Protein AF-0000000075079913 (afdb_homodimer)

Organism: Methylotuvimicrobium buryatense (NCBI:txid95641)

pLDDT: mean 89.79, std 13.2, range [34.03, 98.56]

Secondary structure (DSSP, 8-state):
-EEEEEE-SSS-GGGG---TTEEEEEES-HHHHHHHHHHH--SEEEEE--S-HHHHHHHHHHHHHH-TTPEEEEEES---HHHHHHHHHTTEEEEEEHHHHHHHHHHHHHHHHTTB-B-BHHHHHHHHHHHH-TTS-----/-EEEEEE-SSS-GGGG---TTEEEEEES-HHHHHHHHHHH--SEEEEE--S-HHHHHHHHHHHHHH-TTPEEEEEES---HHHHHHHHHTTEEEEEEHHHHHHHHHHHHHHHHTTB-B-BHHHHHHHHHHHH-TTS-----

Solvent-accessible surface area (backbone atoms only — not comparable to full-atom values): 15176 Å² total; per-residue (Å²): 119,47,40,31,37,36,39,37,77,77,66,59,68,64,80,48,60,85,56,88,58,48,47,77,44,80,29,64,41,73,68,61,37,48,53,46,37,45,73,66,52,33,56,30,34,39,35,53,65,54,96,49,60,70,56,42,24,52,49,37,34,51,46,34,72,49,24,73,80,36,42,30,30,39,34,35,76,82,74,54,68,66,56,52,44,49,33,40,75,29,53,36,40,28,62,41,38,56,91,43,33,66,77,40,45,69,58,45,50,57,42,40,74,71,44,26,27,36,44,39,47,67,52,55,51,47,50,51,49,48,42,69,33,73,80,55,79,76,79,84,122,118,47,41,32,38,34,40,39,78,78,67,61,67,63,81,47,60,87,56,88,59,49,47,76,45,78,30,65,41,73,68,62,36,46,54,47,37,46,72,64,51,33,54,30,34,38,36,53,65,55,94,50,60,70,55,44,25,53,48,39,35,50,46,32,70,50,24,71,80,37,43,29,32,39,33,35,76,83,76,54,68,65,56,54,43,49,32,41,75,30,52,35,40,27,60,42,37,56,90,43,32,66,78,40,45,69,57,45,51,58,43,41,74,72,45,27,25,35,45,42,46,67,53,54,53,47,52,52,49,50,42,69,34,71,79,55,79,76,81,83,122

Foldseek 3Di:
DFEEEEADLVPPLVVLDDDPVYDYDYDNDLVVSLVCCLVVVGQEYEYEDDPPLVVQLVSLLSSCVSRVNHAYEYEYQDDQLVSVLSNVVSGHQEYDYPVCCNPCVVVQCVQVSVVHGHDDPVSVVVNVVCVVCVPDPPPSD/DFEEEEADLVPPLVVLDDDPVYDYDYDNDLVVSLVCCLVVVGQEYEYEDDPPLVVQLVSLLSSCVSRVNHAYEYEYQDDQLVSVLSNVVSGHQEYDYPVCCNPCVVVQVVQVSVVHGHDDPVSVVVNVVCVVCVPDPPPSD

Sequence (282 aa):
MIDLQIIDNDEGILRFIDDSSLNIRVDHDEIKALIAVERDKPLIVVLRYELREQQTAEYIALLNAASPDSKIILVAPELTDREVIDCLVSGAQGYLQFADLARFFNKAIKVIRQGETWVSRRIISLMLEKFQHPEKKVQFGMIDLQIIDNDEGILRFIDDSSLNIRVDHDEIKALIAVERDKPLIVVLRYELREQQTAEYIALLNAASPDSKIILVAPELTDREVIDCLVSGAQGYLQFADLARFFNKAIKVIRQGETWVSRRIISLMLEKFQHPEKKVQFG

Structure (mmCIF, N/CA/C/O backbone):
data_AF-0000000075079913-model_v1
#
loop_
_entity.id
_entity.type
_entity.pdbx_description
1 polymer 'Response regulator transcription factor'
#
loop_
_atom_site.group_PDB
_atom_site.id
_atom_site.type_symbol
_atom_site.label_atom_id
_atom_site.label_alt_id
_atom_site.label_comp_id
_atom_site.label_asym_id
_atom_site.label_entity_id
_atom_site.label_seq_id
_atom_site.pdbx_PDB_ins_code
_atom_site.Cartn_x
_atom_site.Cartn_y
_atom_site.Cartn_z
_atom_site.occupancy
_atom_site.B_iso_or_equiv
_atom_site.auth_seq_id
_atom_site.auth_comp_id
_atom_site.auth_asym_id
_atom_site.auth_atom_id
_atom_site.pdbx_PDB_model_num
ATOM 1 N N . MET A 1 1 ? 20.859 -11.531 -3.801 1 88.31 1 MET A N 1
ATOM 2 C CA . MET A 1 1 ? 19.844 -11.914 -4.781 1 88.31 1 MET A CA 1
ATOM 3 C C . MET A 1 1 ? 18.531 -12.258 -4.098 1 88.31 1 MET A C 1
ATOM 5 O O . MET A 1 1 ? 18.516 -12.812 -2.998 1 88.31 1 MET A O 1
ATOM 9 N N . ILE A 1 2 ? 17.406 -11.797 -4.691 1 92.19 2 ILE A N 1
ATOM 10 C CA . ILE A 1 2 ? 16.078 -12.039 -4.137 1 92.19 2 ILE A CA 1
ATOM 11 C C . ILE A 1 2 ? 15.477 -13.281 -4.777 1 92.19 2 ILE A C 1
ATOM 13 O O . ILE A 1 2 ? 15.445 -13.406 -6.004 1 92.19 2 ILE A O 1
ATOM 17 N N . ASP A 1 3 ? 15.109 -14.25 -4.016 1 96.44 3 ASP A N 1
ATOM 18 C CA . ASP A 1 3 ? 14.445 -15.445 -4.512 1 96.44 3 ASP A CA 1
ATOM 19 C C . ASP A 1 3 ? 12.977 -15.172 -4.828 1 96.44 3 ASP A C 1
ATOM 21 O O . ASP A 1 3 ? 12.211 -14.773 -3.947 1 96.44 3 ASP A O 1
ATOM 25 N N . LEU A 1 4 ? 12.695 -15.375 -6.008 1 97.56 4 LEU A N 1
ATOM 26 C CA . LEU A 1 4 ? 11.359 -15.102 -6.516 1 97.56 4 LEU A CA 1
ATOM 27 C C . LEU A 1 4 ? 10.773 -16.344 -7.199 1 97.56 4 LEU A C 1
ATOM 29 O O . LEU A 1 4 ? 11.422 -16.938 -8.062 1 97.56 4 LEU A O 1
ATOM 33 N N . GLN A 1 5 ? 9.617 -16.781 -6.719 1 97.69 5 GLN A N 1
ATOM 34 C CA . GLN A 1 5 ? 8.883 -17.875 -7.352 1 97.69 5 GLN A CA 1
ATOM 35 C C . GLN A 1 5 ? 7.695 -17.344 -8.156 1 97.69 5 GLN A C 1
ATOM 37 O O . GLN A 1 5 ? 6.84 -16.641 -7.617 1 97.69 5 GLN A O 1
ATOM 42 N N . ILE A 1 6 ? 7.711 -17.641 -9.43 1 97 6 ILE A N 1
ATOM 43 C CA . ILE A 1 6 ? 6.586 -17.281 -10.297 1 97 6 ILE A CA 1
ATOM 44 C C . ILE A 1 6 ? 5.695 -18.516 -10.5 1 97 6 ILE A C 1
ATOM 46 O O . ILE A 1 6 ? 6.18 -19.594 -10.859 1 97 6 ILE A O 1
ATOM 50 N N . ILE A 1 7 ? 4.445 -18.297 -10.234 1 96.88 7 ILE A N 1
ATOM 51 C CA . ILE A 1 7 ? 3.428 -19.312 -10.516 1 96.88 7 ILE A CA 1
ATOM 52 C C . ILE A 1 7 ? 2.533 -18.844 -11.656 1 96.88 7 ILE A C 1
ATOM 54 O O . ILE A 1 7 ? 1.689 -17.953 -11.477 1 96.88 7 ILE A O 1
ATOM 58 N N . ASP A 1 8 ? 2.82 -19.297 -12.781 1 94.31 8 ASP A N 1
ATOM 59 C CA . ASP A 1 8 ? 2.217 -18.828 -14.023 1 94.31 8 ASP A CA 1
ATOM 60 C C . ASP A 1 8 ? 2.02 -19.969 -15.008 1 94.31 8 ASP A C 1
ATOM 62 O O . ASP A 1 8 ? 2.99 -20.5 -15.555 1 94.31 8 ASP A O 1
ATOM 66 N N . ASN A 1 9 ? 0.769 -20.359 -15.305 1 85.12 9 ASN A N 1
ATOM 67 C CA . ASN A 1 9 ? 0.485 -21.469 -16.203 1 85.12 9 ASN A CA 1
ATOM 68 C C . ASN A 1 9 ? 0.634 -21.062 -17.656 1 85.12 9 ASN A C 1
ATOM 70 O O . ASN A 1 9 ? 0.737 -21.922 -18.547 1 85.12 9 ASN A O 1
ATOM 74 N N . ASP A 1 10 ? 0.795 -19.766 -18 1 81.5 10 ASP A N 1
ATOM 75 C CA . ASP A 1 10 ? 0.825 -19.312 -19.375 1 81.5 10 ASP A CA 1
ATOM 76 C C . ASP A 1 10 ? 2.225 -18.828 -19.766 1 81.5 10 ASP A C 1
ATOM 78 O O . ASP A 1 10 ? 2.479 -18.516 -20.938 1 81.5 10 ASP A O 1
ATOM 82 N N . GLU A 1 11 ? 3.092 -18.812 -18.844 1 73.69 11 GLU A N 1
ATOM 83 C CA . GLU A 1 11 ? 4.488 -18.438 -19.047 1 73.69 11 GLU A CA 1
ATOM 84 C C . GLU A 1 11 ? 4.602 -17.016 -19.594 1 73.69 11 GLU A C 1
ATOM 86 O O . GLU A 1 11 ? 5.504 -16.719 -20.375 1 73.69 11 GLU A O 1
ATOM 91 N N . GLY A 1 12 ? 3.705 -16.219 -19.266 1 85.56 12 GLY A N 1
ATOM 92 C CA . GLY A 1 12 ? 3.695 -14.875 -19.812 1 85.56 12 GLY A CA 1
ATOM 93 C C . GLY A 1 12 ? 4.359 -13.859 -18.891 1 85.56 12 GLY A C 1
ATOM 94 O O . GLY A 1 12 ? 4.988 -12.914 -19.359 1 85.56 12 GLY A O 1
ATOM 95 N N . ILE A 1 13 ? 4.441 -14.094 -17.594 1 92.44 13 ILE A N 1
ATOM 96 C CA . ILE A 1 13 ? 4.91 -13.102 -16.625 1 92.44 13 ILE A CA 1
ATOM 97 C C . ILE A 1 13 ? 6.426 -12.953 -16.734 1 92.44 13 ILE A C 1
ATOM 99 O O . ILE A 1 13 ? 6.953 -11.844 -16.656 1 92.44 13 ILE A O 1
ATOM 103 N N . LEU A 1 14 ? 7.113 -14.062 -16.984 1 91.12 14 LEU A N 1
ATOM 104 C CA . LEU A 1 14 ? 8.57 -14.086 -16.984 1 91.12 14 LEU A CA 1
ATOM 105 C C . LEU A 1 14 ? 9.125 -13.141 -18.047 1 91.12 14 LEU A C 1
ATOM 107 O O . LEU A 1 14 ? 10.188 -12.547 -17.859 1 91.12 14 LEU A O 1
ATOM 111 N N . ARG A 1 15 ? 8.445 -12.945 -19.109 1 88.56 15 ARG A N 1
ATOM 112 C CA . ARG A 1 15 ? 8.906 -12.133 -20.219 1 88.56 15 ARG A CA 1
ATOM 113 C C . ARG A 1 15 ? 9 -10.664 -19.844 1 88.56 15 ARG A C 1
ATOM 115 O O . ARG A 1 15 ? 9.711 -9.891 -20.484 1 88.56 15 ARG A O 1
ATOM 122 N N . PHE A 1 16 ? 8.336 -10.297 -18.797 1 88.38 16 PHE A N 1
ATOM 123 C CA . PHE A 1 16 ? 8.281 -8.891 -18.406 1 88.38 16 PHE A CA 1
ATOM 124 C C . PHE A 1 16 ? 9.281 -8.594 -17.297 1 88.38 16 PHE A C 1
ATOM 126 O O . PHE A 1 16 ? 9.477 -7.43 -16.938 1 88.38 16 PHE A O 1
ATOM 133 N N . ILE A 1 17 ? 9.82 -9.641 -16.781 1 89.44 17 ILE A N 1
ATOM 134 C CA . ILE A 1 17 ? 10.727 -9.477 -15.664 1 89.44 17 ILE A CA 1
ATOM 135 C C . ILE A 1 17 ? 12.172 -9.641 -16.125 1 89.44 17 ILE A C 1
ATOM 137 O O . ILE A 1 17 ? 12.562 -10.711 -16.594 1 89.44 17 ILE A O 1
ATOM 141 N N . ASP A 1 18 ? 12.883 -8.484 -16.141 1 82.81 18 ASP A N 1
ATOM 142 C CA . ASP A 1 18 ? 14.281 -8.484 -16.562 1 82.81 18 ASP A CA 1
ATOM 143 C C . ASP A 1 18 ? 15.172 -7.832 -15.5 1 82.81 18 ASP A C 1
ATOM 145 O O . ASP A 1 18 ? 15.539 -6.66 -15.625 1 82.81 18 ASP A O 1
ATOM 149 N N . ASP A 1 19 ? 15.383 -8.555 -14.508 1 85.88 19 ASP A N 1
ATOM 150 C CA . ASP A 1 19 ? 16.234 -8.055 -13.43 1 85.88 19 ASP A CA 1
ATOM 151 C C . ASP A 1 19 ? 17.219 -9.117 -12.969 1 85.88 19 ASP A C 1
ATOM 153 O O . ASP A 1 19 ? 16.828 -10.148 -12.422 1 85.88 19 ASP A O 1
ATOM 157 N N . SER A 1 20 ? 18.406 -8.875 -13.109 1 86.88 20 SER A N 1
ATOM 158 C CA . SER A 1 20 ? 19.484 -9.828 -12.82 1 86.88 20 SER A CA 1
ATOM 159 C C . SER A 1 20 ? 19.672 -10.016 -11.32 1 86.88 20 SER A C 1
ATOM 161 O O . SER A 1 20 ? 20.344 -10.953 -10.891 1 86.88 20 SER A O 1
ATOM 163 N N . SER A 1 21 ? 19.047 -9.164 -10.539 1 91.06 21 SER A N 1
ATOM 164 C CA . SER A 1 21 ? 19.172 -9.281 -9.086 1 91.06 21 SER A CA 1
ATOM 165 C C . SER A 1 21 ? 18.188 -10.289 -8.523 1 91.06 21 SER A C 1
ATOM 167 O O . SER A 1 21 ? 18.172 -10.555 -7.316 1 91.06 21 SER A O 1
ATOM 169 N N . LEU A 1 22 ? 17.438 -10.922 -9.43 1 93.88 22 LEU A N 1
ATOM 170 C CA . LEU A 1 22 ? 16.422 -11.875 -9 1 93.88 22 LEU A CA 1
ATOM 171 C C . LEU A 1 22 ? 16.812 -13.305 -9.375 1 93.88 22 LEU A C 1
ATOM 173 O O . LEU A 1 22 ? 17.312 -13.547 -10.477 1 93.88 22 LEU A O 1
ATOM 177 N N . ASN A 1 23 ? 16.734 -14.164 -8.445 1 95.88 23 ASN A N 1
ATOM 178 C CA . ASN A 1 23 ? 16.766 -15.602 -8.688 1 95.88 23 ASN A CA 1
ATOM 179 C C . ASN A 1 23 ? 15.352 -16.156 -8.898 1 95.88 23 ASN A C 1
ATOM 181 O O . ASN A 1 23 ? 14.633 -16.406 -7.93 1 95.88 23 ASN A O 1
ATOM 185 N N . ILE A 1 24 ? 15.055 -16.406 -10.156 1 95.81 24 ILE A N 1
ATOM 186 C CA . ILE A 1 24 ? 13.664 -16.672 -10.508 1 95.81 24 ILE A CA 1
ATOM 187 C C . ILE A 1 24 ? 13.469 -18.156 -10.758 1 95.81 24 ILE A C 1
ATOM 189 O O . ILE A 1 24 ? 14.227 -18.781 -11.5 1 95.81 24 ILE A O 1
ATOM 193 N N . ARG A 1 25 ? 12.492 -18.703 -10.125 1 95.62 25 ARG A N 1
ATOM 194 C CA . ARG A 1 25 ? 11.961 -20.016 -10.422 1 95.62 25 ARG A CA 1
ATOM 195 C C . ARG A 1 25 ? 10.523 -19.938 -10.93 1 95.62 25 ARG A C 1
ATOM 197 O O . ARG A 1 25 ? 9.75 -19.094 -10.469 1 95.62 25 ARG A O 1
ATOM 204 N N . VAL A 1 26 ? 10.234 -20.812 -11.805 1 95.44 26 VAL A N 1
ATOM 205 C CA . VAL A 1 26 ? 8.898 -20.781 -12.398 1 95.44 26 VAL A CA 1
ATOM 206 C C . VAL A 1 26 ? 8.227 -22.141 -12.227 1 95.44 26 VAL A C 1
ATOM 208 O O . VAL A 1 26 ? 8.852 -23.188 -12.461 1 95.44 26 VAL A O 1
ATOM 211 N N . ASP A 1 27 ? 7.039 -22.109 -11.711 1 95.12 27 ASP A N 1
ATOM 212 C CA . ASP A 1 27 ? 6.184 -23.281 -11.648 1 95.12 27 ASP A CA 1
ATOM 213 C C . ASP A 1 27 ? 4.91 -23.094 -12.461 1 95.12 27 ASP A C 1
ATOM 215 O O . ASP A 1 27 ? 4.316 -22.016 -12.445 1 95.12 27 ASP A O 1
ATOM 219 N N . HIS A 1 28 ? 4.453 -24.125 -13.125 1 93.5 28 HIS A N 1
ATOM 220 C CA . HIS A 1 28 ? 3.268 -24.047 -13.977 1 93.5 28 HIS A CA 1
ATOM 221 C C . HIS A 1 28 ? 2.119 -24.859 -13.398 1 93.5 28 HIS A C 1
ATOM 223 O O . HIS A 1 28 ? 1.021 -24.891 -13.961 1 93.5 28 HIS A O 1
ATOM 229 N N . ASP A 1 29 ? 2.451 -25.5 -12.297 1 92.62 29 ASP A N 1
ATOM 230 C CA . ASP A 1 29 ? 1.481 -26.328 -11.602 1 92.62 29 ASP A CA 1
ATOM 231 C C . ASP A 1 29 ? 1.261 -25.844 -10.172 1 92.62 29 ASP A C 1
ATOM 233 O O . ASP A 1 29 ? 2.217 -25.672 -9.414 1 92.62 29 ASP A O 1
ATOM 237 N N . GLU A 1 30 ? 0.048 -25.672 -9.805 1 92.62 30 GLU A N 1
ATOM 238 C CA . GLU A 1 30 ? -0.28 -25.078 -8.516 1 92.62 30 GLU A CA 1
ATOM 239 C C . GLU A 1 30 ? 0.172 -25.969 -7.359 1 92.62 30 GLU A C 1
ATOM 241 O O . GLU A 1 30 ? 0.634 -25.469 -6.328 1 92.62 30 GLU A O 1
ATOM 246 N N . ILE A 1 31 ? 0.013 -27.281 -7.543 1 94.62 31 ILE A N 1
ATOM 247 C CA . ILE A 1 31 ? 0.385 -28.203 -6.48 1 94.62 31 ILE A CA 1
ATOM 248 C C . ILE A 1 31 ? 1.905 -28.234 -6.336 1 94.62 31 ILE A C 1
ATOM 250 O O . ILE A 1 31 ? 2.434 -28.141 -5.227 1 94.62 31 ILE A O 1
ATOM 254 N N . LYS A 1 32 ? 2.6 -28.344 -7.41 1 96.06 32 LYS A N 1
ATOM 255 C CA . LYS A 1 32 ? 4.059 -28.344 -7.387 1 96.06 32 LYS A CA 1
ATOM 256 C C . LYS A 1 32 ? 4.59 -27.016 -6.836 1 96.06 32 LYS A C 1
ATOM 258 O O . LYS A 1 32 ? 5.566 -27 -6.086 1 96.06 32 LYS A O 1
ATOM 263 N N . ALA A 1 33 ? 3.869 -25.969 -7.203 1 97.44 33 ALA A N 1
ATOM 264 C CA . ALA A 1 33 ? 4.285 -24.656 -6.734 1 97.44 33 ALA A CA 1
ATOM 265 C C . ALA A 1 33 ? 4.141 -24.531 -5.223 1 97.44 33 ALA A C 1
ATOM 267 O O . ALA A 1 33 ? 5.012 -23.969 -4.551 1 97.44 33 ALA A O 1
ATOM 268 N N . LEU A 1 34 ? 3.041 -25.062 -4.75 1 97.81 34 LEU A N 1
ATOM 269 C CA . LEU A 1 34 ? 2.807 -25 -3.311 1 97.81 34 LEU A CA 1
ATOM 270 C C . LEU A 1 34 ? 3.902 -25.75 -2.553 1 97.81 34 LEU A C 1
ATOM 272 O O . LEU A 1 34 ? 4.422 -25.25 -1.553 1 97.81 34 LEU A O 1
ATOM 276 N N . ILE A 1 35 ? 4.266 -26.891 -3.025 1 98.06 35 ILE A N 1
ATOM 277 C CA . ILE A 1 35 ? 5.324 -27.703 -2.428 1 98.06 35 ILE A CA 1
ATOM 278 C C . ILE A 1 35 ? 6.648 -26.938 -2.49 1 98.06 35 ILE A C 1
ATOM 280 O O . ILE A 1 35 ? 7.387 -26.891 -1.504 1 98.06 35 ILE A O 1
ATOM 284 N N . ALA A 1 36 ? 6.926 -26.344 -3.588 1 98.25 36 ALA A N 1
ATOM 285 C CA . ALA A 1 36 ? 8.164 -25.594 -3.773 1 98.25 36 ALA A CA 1
ATOM 286 C C . ALA A 1 36 ? 8.227 -24.391 -2.826 1 98.25 36 ALA A C 1
ATOM 288 O O . ALA A 1 36 ? 9.273 -24.125 -2.23 1 98.25 36 ALA A O 1
ATOM 289 N N . VAL A 1 37 ? 7.121 -23.656 -2.643 1 98.56 37 VAL 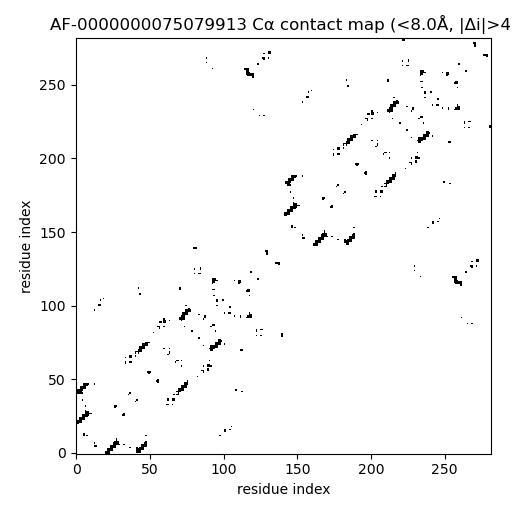A N 1
ATOM 290 C CA . VAL A 1 37 ? 7.059 -22.484 -1.779 1 98.56 37 VAL A CA 1
ATOM 291 C C . VAL A 1 37 ? 7.289 -22.891 -0.327 1 98.56 37 VAL A C 1
ATOM 293 O O . VAL A 1 37 ? 8 -22.219 0.414 1 98.56 37 VAL A O 1
ATOM 296 N N . GLU A 1 38 ? 6.656 -23.984 0.031 1 98.5 38 GLU A N 1
ATOM 297 C CA . GLU A 1 38 ? 6.832 -24.484 1.393 1 98.5 38 GLU A CA 1
ATOM 298 C C . GLU A 1 38 ? 8.281 -24.891 1.651 1 98.5 38 GLU A C 1
ATOM 300 O O . GLU A 1 38 ? 8.82 -24.625 2.729 1 98.5 38 GLU A O 1
ATOM 305 N N . ARG A 1 39 ? 8.898 -25.422 0.68 1 98.19 39 ARG A N 1
ATOM 306 C CA . ARG A 1 39 ? 10.258 -25.953 0.798 1 98.19 39 ARG A CA 1
ATOM 307 C C . ARG A 1 39 ? 11.289 -24.828 0.738 1 98.19 39 ARG A C 1
ATOM 309 O O . ARG A 1 39 ? 12.188 -24.766 1.573 1 98.19 39 ARG A O 1
ATOM 316 N N . ASP A 1 40 ? 11.133 -23.938 -0.224 1 98.19 40 ASP A N 1
ATOM 317 C CA . ASP A 1 40 ? 12.195 -22.984 -0.572 1 98.19 40 ASP A CA 1
ATOM 318 C C . ASP A 1 40 ? 11.992 -21.656 0.143 1 98.19 40 ASP A C 1
ATOM 320 O O . ASP A 1 40 ? 12.922 -20.844 0.238 1 98.19 40 ASP A O 1
ATOM 324 N N . LYS A 1 41 ? 10.734 -21.375 0.585 1 98.19 41 LYS A N 1
ATOM 325 C CA . LYS A 1 41 ? 10.383 -20.156 1.298 1 98.19 41 LYS A CA 1
ATOM 326 C C . LYS A 1 41 ? 10.922 -18.922 0.58 1 98.19 41 LYS A C 1
ATOM 328 O O . LYS A 1 41 ? 11.664 -18.125 1.166 1 98.19 41 LYS A O 1
ATOM 333 N N . PRO A 1 42 ? 10.547 -18.797 -0.713 1 98.56 42 PRO A N 1
ATOM 334 C CA . PRO A 1 42 ? 11.008 -17.609 -1.443 1 98.56 42 PRO A CA 1
ATOM 335 C C . PRO A 1 42 ? 10.594 -16.312 -0.775 1 98.56 42 PRO A C 1
ATOM 337 O O . PRO A 1 42 ? 9.547 -16.25 -0.115 1 98.56 42 PRO A O 1
ATOM 340 N N . LEU A 1 43 ? 11.367 -15.281 -0.969 1 98.06 43 LEU A N 1
ATOM 341 C CA . LEU A 1 43 ? 11.008 -13.984 -0.401 1 98.06 43 LEU A CA 1
ATOM 342 C C . LEU A 1 43 ? 9.734 -13.438 -1.05 1 98.06 43 LEU A C 1
ATOM 344 O O . LEU A 1 43 ? 8.891 -12.852 -0.373 1 98.06 43 LEU A O 1
ATOM 348 N N . ILE A 1 44 ? 9.656 -13.703 -2.373 1 98 44 ILE A N 1
ATOM 349 C CA . ILE A 1 44 ? 8.531 -13.164 -3.127 1 98 44 ILE A CA 1
ATOM 350 C C . ILE A 1 44 ? 7.883 -14.273 -3.949 1 98 44 ILE A C 1
ATOM 352 O O . ILE A 1 44 ? 8.578 -15.094 -4.555 1 98 44 ILE A O 1
ATOM 356 N N . VAL A 1 45 ? 6.621 -14.32 -3.963 1 98.25 45 VAL A N 1
ATOM 357 C CA . VAL A 1 45 ? 5.816 -15.156 -4.844 1 98.25 45 VAL A CA 1
ATOM 358 C C . VAL A 1 45 ? 4.992 -14.281 -5.785 1 98.25 45 VAL A C 1
ATOM 360 O O . VAL A 1 45 ? 4.277 -13.383 -5.336 1 98.25 45 VAL A O 1
ATOM 363 N N . VAL A 1 46 ? 5.16 -14.469 -7.031 1 97.75 46 VAL A N 1
ATOM 364 C CA . VAL A 1 46 ? 4.328 -13.82 -8.039 1 97.75 46 VAL A CA 1
ATOM 365 C C . VAL A 1 46 ? 3.311 -14.82 -8.586 1 97.75 46 VAL A C 1
ATOM 367 O O . VAL A 1 46 ? 3.686 -15.867 -9.125 1 97.75 46 VAL A O 1
ATOM 370 N N . LEU A 1 47 ? 2.059 -14.492 -8.422 1 97.25 47 LEU A N 1
ATOM 371 C CA . LEU A 1 47 ? 0.987 -15.414 -8.781 1 97.25 47 LEU A CA 1
ATOM 372 C C . LEU A 1 47 ? 0.136 -14.836 -9.906 1 97.25 47 LEU A C 1
ATOM 374 O O . LEU A 1 47 ? -0.386 -13.727 -9.797 1 97.25 47 LEU A O 1
ATOM 378 N N . ARG A 1 48 ? 0.056 -15.586 -10.906 1 95.69 48 ARG A N 1
ATOM 379 C CA . ARG A 1 48 ? -0.887 -15.234 -11.961 1 95.69 48 ARG A CA 1
ATOM 380 C C . ARG A 1 48 ? -2.322 -15.523 -11.531 1 95.69 48 ARG A C 1
ATOM 382 O O . ARG A 1 48 ? -2.625 -16.625 -11.055 1 95.69 48 ARG A O 1
ATOM 389 N N . TYR A 1 49 ? -3.133 -14.453 -11.672 1 93.56 49 TYR A N 1
ATOM 390 C CA . TYR A 1 49 ? -4.543 -14.648 -11.352 1 93.56 49 TYR A CA 1
ATOM 391 C C . TYR A 1 49 ? -5.203 -15.586 -12.359 1 93.56 49 TYR A C 1
ATOM 393 O O . TYR A 1 49 ? -4.992 -15.453 -13.562 1 93.56 49 TYR A O 1
ATOM 401 N N . GLU A 1 50 ? -6.027 -16.547 -11.852 1 83 50 GLU A N 1
ATOM 402 C CA . GLU A 1 50 ? -6.871 -17.422 -12.656 1 83 50 GLU A CA 1
ATOM 403 C C . GLU A 1 50 ? -8.344 -17.062 -12.492 1 83 50 GLU A C 1
ATOM 405 O O . GLU A 1 50 ? -8.75 -16.547 -11.453 1 83 50 GLU A O 1
ATOM 410 N N . LEU A 1 51 ? -9.141 -17.141 -13.523 1 67.44 51 LEU A N 1
ATOM 411 C CA . LEU A 1 51 ? -10.539 -16.719 -13.625 1 67.44 51 LEU A CA 1
ATOM 412 C C . LEU A 1 51 ? -11.406 -17.484 -12.625 1 67.44 51 LEU A C 1
ATOM 414 O O . LEU A 1 51 ? -12.617 -17.281 -12.57 1 67.44 51 LEU A O 1
ATOM 418 N N . ARG A 1 52 ? -10.922 -18.266 -11.82 1 76.5 52 ARG A N 1
ATOM 419 C CA . ARG A 1 52 ? -11.727 -18.859 -10.75 1 76.5 52 ARG A CA 1
ATOM 420 C C . ARG A 1 52 ? -11.461 -18.156 -9.422 1 76.5 52 ARG A C 1
ATOM 422 O O . ARG A 1 52 ? -10.648 -18.625 -8.617 1 76.5 52 ARG A O 1
ATOM 429 N N . GLU A 1 53 ? -12.094 -16.984 -9.125 1 70.19 53 GLU A N 1
ATOM 430 C CA . GLU A 1 53 ? -11.867 -16.078 -8.008 1 70.19 53 GLU A CA 1
ATOM 431 C C . GLU A 1 53 ? -11.656 -16.859 -6.703 1 70.19 53 GLU A C 1
ATOM 433 O O . GLU A 1 53 ? -10.602 -16.734 -6.074 1 70.19 53 GLU A O 1
ATOM 438 N N . GLN A 1 54 ? -12.68 -17.641 -6.316 1 75.25 54 GLN A N 1
ATOM 439 C CA . GLN A 1 54 ? -12.602 -18.375 -5.055 1 75.25 54 GLN A CA 1
ATOM 440 C C . GLN A 1 54 ? -11.391 -19.312 -5.035 1 75.25 54 GLN A C 1
ATOM 442 O O . GLN A 1 54 ? -10.695 -19.406 -4.02 1 75.25 54 GLN A O 1
ATOM 447 N N . GLN A 1 55 ? -11.156 -19.672 -6.164 1 88.75 55 GLN A N 1
ATOM 448 C CA . GLN A 1 55 ? -10.055 -20.625 -6.219 1 88.75 55 GLN A CA 1
ATOM 449 C C . GLN A 1 55 ? -8.711 -19.922 -6.039 1 88.75 55 GLN A C 1
ATOM 451 O O . GLN A 1 55 ? -7.84 -20.406 -5.316 1 88.75 55 GLN A O 1
ATOM 456 N N . THR A 1 56 ? -8.664 -18.719 -6.543 1 94.38 56 THR A N 1
ATOM 457 C CA . THR A 1 56 ? -7.402 -18 -6.422 1 94.38 56 THR A CA 1
ATOM 458 C C . THR A 1 56 ? -7.184 -17.531 -4.98 1 94.38 56 THR A C 1
ATOM 460 O O . THR A 1 56 ? -6.086 -17.688 -4.438 1 94.38 56 THR A O 1
ATOM 463 N N . ALA A 1 57 ? -8.219 -17 -4.395 1 93.88 57 ALA A N 1
ATOM 464 C CA . ALA A 1 57 ? -8.141 -16.531 -3.014 1 93.88 57 ALA A CA 1
ATOM 465 C C . ALA A 1 57 ? -7.766 -17.672 -2.068 1 93.88 57 ALA A C 1
ATOM 467 O O . ALA A 1 57 ? -6.922 -17.5 -1.186 1 93.88 57 ALA A O 1
ATOM 468 N N . GLU A 1 58 ? -8.383 -18.812 -2.287 1 95.06 58 GLU A N 1
ATOM 469 C CA . GLU A 1 58 ? -8.07 -19.984 -1.473 1 95.06 58 GLU A CA 1
ATOM 470 C C . GLU A 1 58 ? -6.625 -20.422 -1.666 1 95.06 58 GLU A C 1
ATOM 472 O O . GLU A 1 58 ? -5.953 -20.797 -0.706 1 95.06 58 GLU A O 1
ATOM 477 N N . TYR A 1 59 ? -6.199 -20.359 -2.889 1 96.75 59 TYR A N 1
ATOM 478 C CA . TYR A 1 59 ? -4.82 -20.734 -3.191 1 96.75 59 TYR A CA 1
ATOM 479 C C . TYR A 1 59 ? -3.838 -19.781 -2.533 1 96.75 59 TYR A C 1
ATOM 481 O O . TYR A 1 59 ? -2.807 -20.203 -2.006 1 96.75 59 TYR A O 1
ATOM 489 N N . ILE A 1 60 ? -4.117 -18.5 -2.492 1 96.94 60 ILE A N 1
ATOM 490 C CA . ILE A 1 60 ? -3.279 -17.5 -1.83 1 96.94 60 ILE A CA 1
ATOM 491 C C . ILE A 1 60 ? -3.191 -17.812 -0.338 1 96.94 60 ILE A C 1
ATOM 493 O O . ILE A 1 60 ? -2.109 -17.75 0.253 1 96.94 60 ILE A O 1
ATOM 497 N N . ALA A 1 61 ? -4.32 -18.203 0.198 1 96.62 61 ALA A N 1
ATOM 498 C CA . ALA A 1 61 ? -4.336 -18.547 1.616 1 96.62 61 ALA A CA 1
ATOM 499 C C . ALA A 1 61 ? -3.432 -19.75 1.897 1 96.62 61 ALA A C 1
ATOM 501 O O . ALA A 1 61 ? -2.727 -19.781 2.908 1 96.62 61 ALA A O 1
ATOM 502 N N . LEU A 1 62 ? -3.469 -20.719 1.022 1 97.69 62 LEU A N 1
ATOM 503 C CA . LEU A 1 62 ? -2.615 -21.891 1.161 1 97.69 62 LEU A CA 1
ATOM 504 C C . LEU A 1 62 ? -1.144 -21.516 1.053 1 97.69 62 LEU A C 1
ATOM 506 O O . LEU A 1 62 ? -0.318 -21.969 1.843 1 97.69 62 LEU A O 1
ATOM 510 N N . LEU A 1 63 ? -0.814 -20.641 0.096 1 98.25 63 LEU A N 1
ATOM 511 C CA . LEU A 1 63 ? 0.559 -20.188 -0.078 1 98.25 63 LEU A CA 1
ATOM 512 C C . LEU A 1 63 ? 1.044 -19.438 1.164 1 98.25 63 LEU A C 1
ATOM 514 O O . LEU A 1 63 ? 2.176 -19.641 1.61 1 98.25 63 LEU A O 1
ATOM 518 N N . ASN A 1 64 ? 0.152 -18.594 1.623 1 97.19 64 ASN A N 1
ATOM 519 C CA . ASN A 1 64 ? 0.475 -17.828 2.82 1 97.19 64 ASN A CA 1
ATOM 520 C C . ASN A 1 64 ? 0.728 -18.734 4.02 1 97.19 64 ASN A C 1
ATOM 522 O O . ASN A 1 64 ? 1.645 -18.5 4.805 1 97.19 64 ASN A O 1
ATOM 526 N N . ALA A 1 65 ? -0.071 -19.75 4.188 1 97.25 65 ALA A N 1
ATOM 527 C CA . ALA A 1 65 ? 0.106 -20.719 5.273 1 97.25 65 ALA A CA 1
ATOM 528 C C . ALA A 1 65 ? 1.404 -21.5 5.109 1 97.25 65 ALA A C 1
ATOM 530 O O . ALA A 1 65 ? 2.096 -21.781 6.09 1 97.25 65 ALA A O 1
ATOM 531 N N . ALA A 1 66 ? 1.729 -21.859 3.9 1 97.94 66 ALA A N 1
ATOM 532 C CA . ALA A 1 66 ? 2.914 -22.656 3.592 1 97.94 66 ALA A CA 1
ATOM 533 C C . ALA A 1 66 ? 4.191 -21.859 3.848 1 97.94 66 ALA A C 1
ATOM 535 O O . ALA A 1 66 ? 5.211 -22.422 4.254 1 97.94 66 ALA A O 1
ATOM 536 N N . SER A 1 67 ? 4.141 -20.547 3.615 1 98.25 67 SER A N 1
ATOM 537 C CA . SER A 1 67 ? 5.277 -19.641 3.803 1 98.25 67 SER A CA 1
ATOM 538 C C . SER A 1 67 ? 4.82 -18.25 4.223 1 98.25 67 SER A C 1
ATOM 540 O O . SER A 1 67 ? 4.777 -17.328 3.404 1 98.25 67 SER A O 1
ATOM 542 N N . PRO A 1 68 ? 4.539 -18.047 5.531 1 96.5 68 PRO A N 1
ATOM 543 C CA . PRO A 1 68 ? 3.943 -16.812 6.023 1 96.5 68 PRO A CA 1
ATOM 544 C C . PRO A 1 68 ? 4.832 -15.594 5.785 1 96.5 68 PRO A C 1
ATOM 546 O O . PRO A 1 68 ? 4.336 -14.461 5.727 1 96.5 68 PRO A O 1
ATOM 549 N N . ASP A 1 69 ? 6.098 -15.805 5.57 1 96.25 69 ASP A N 1
ATOM 550 C CA . ASP A 1 69 ? 7.016 -14.68 5.414 1 96.25 69 ASP A CA 1
ATOM 551 C C . ASP A 1 69 ? 7.148 -14.273 3.945 1 96.25 69 ASP A C 1
ATOM 553 O O . ASP A 1 69 ? 7.688 -13.211 3.633 1 96.25 69 ASP A O 1
ATOM 557 N N . SER A 1 70 ? 6.672 -15.156 3.041 1 98.06 70 SER A N 1
ATOM 558 C CA . SER A 1 70 ? 6.695 -14.805 1.626 1 98.06 70 SER A CA 1
ATOM 559 C C . SER A 1 70 ? 5.703 -13.688 1.319 1 98.06 70 SER A C 1
ATOM 561 O O . SER A 1 70 ? 4.59 -13.68 1.849 1 98.06 70 SER A O 1
ATOM 563 N N . LYS A 1 71 ? 6.137 -12.805 0.476 1 97.94 71 LYS A N 1
ATOM 564 C CA . LYS A 1 71 ? 5.266 -11.734 0.002 1 97.94 71 LYS A CA 1
ATOM 565 C C . LYS A 1 71 ? 4.648 -12.086 -1.349 1 97.94 71 LYS A C 1
ATOM 567 O O . LYS A 1 71 ? 5.367 -12.328 -2.32 1 97.94 71 LYS A O 1
ATOM 572 N N . ILE A 1 72 ? 3.361 -12.078 -1.394 1 98 72 ILE A N 1
ATOM 573 C CA . ILE A 1 72 ? 2.674 -12.539 -2.594 1 98 72 ILE A CA 1
ATOM 574 C C . ILE A 1 72 ? 2.207 -11.344 -3.418 1 98 72 ILE A C 1
ATOM 576 O O . ILE A 1 72 ? 1.515 -10.461 -2.906 1 98 72 ILE A O 1
ATOM 580 N N . ILE A 1 73 ? 2.617 -11.305 -4.602 1 98.06 73 ILE A N 1
ATOM 581 C CA . ILE A 1 73 ? 2.146 -10.32 -5.57 1 98.06 73 ILE A CA 1
ATOM 582 C C . ILE A 1 73 ? 1.238 -10.992 -6.594 1 98.06 73 ILE A C 1
ATOM 584 O O . ILE A 1 73 ? 1.647 -11.945 -7.262 1 98.06 73 ILE A O 1
ATOM 588 N N . LEU A 1 74 ? 0.036 -10.508 -6.688 1 97.5 74 LEU A N 1
ATOM 589 C CA . LEU A 1 74 ? -0.923 -10.984 -7.676 1 97.5 74 LEU A CA 1
ATOM 590 C C . LEU A 1 74 ? -0.744 -10.25 -9 1 97.5 74 LEU A C 1
ATOM 592 O O . LEU A 1 74 ? -0.575 -9.023 -9.016 1 97.5 74 LEU A O 1
ATOM 596 N N . VAL A 1 75 ? -0.672 -10.945 -10.094 1 96.94 75 VAL A N 1
ATOM 597 C CA . VAL A 1 75 ? -0.613 -10.375 -11.438 1 96.94 75 VAL A CA 1
ATOM 598 C C . VAL A 1 75 ? -1.802 -10.859 -12.258 1 96.94 75 VAL A C 1
ATOM 600 O O . VAL A 1 75 ? -2.105 -12.055 -12.273 1 96.94 75 VAL A O 1
ATOM 603 N N . ALA A 1 76 ? -2.502 -9.969 -12.93 1 94.62 76 ALA A N 1
ATOM 604 C CA . ALA A 1 76 ? -3.695 -10.305 -13.703 1 94.62 76 ALA A CA 1
ATOM 605 C C . ALA A 1 76 ? -3.912 -9.305 -14.836 1 94.62 76 ALA A C 1
ATOM 607 O O . ALA A 1 76 ? -3.297 -8.242 -14.852 1 94.62 76 ALA A O 1
ATOM 608 N N . PRO A 1 77 ? -4.629 -9.656 -15.898 1 92.56 77 PRO A N 1
ATOM 609 C CA . PRO A 1 77 ? -4.988 -8.656 -16.906 1 92.56 77 PRO A CA 1
ATOM 610 C C . PRO A 1 77 ? -5.77 -7.48 -16.312 1 92.56 77 PRO A C 1
ATOM 612 O O . PRO A 1 77 ? -5.305 -6.34 -16.359 1 92.56 77 PRO A O 1
ATOM 615 N N . GLU A 1 78 ? -6.934 -7.645 -15.844 1 92.88 78 GLU A N 1
ATOM 616 C CA . GLU A 1 78 ? -7.812 -6.691 -15.172 1 92.88 78 GLU A CA 1
ATOM 617 C C . GLU A 1 78 ? -8.75 -7.398 -14.195 1 92.88 78 GLU A C 1
ATOM 619 O O . GLU A 1 78 ? -9.383 -8.398 -14.555 1 92.88 78 GLU A O 1
ATOM 624 N N . LEU A 1 79 ? -8.828 -6.887 -12.992 1 94.25 79 LEU A N 1
ATOM 625 C CA . LEU A 1 79 ? -9.734 -7.438 -11.984 1 94.25 79 LEU A CA 1
ATOM 626 C C . LEU A 1 79 ? -10.711 -6.379 -11.492 1 94.25 79 LEU A C 1
ATOM 628 O O . LEU A 1 79 ? -10.43 -5.18 -11.586 1 94.25 79 LEU A O 1
ATOM 632 N N . THR A 1 80 ? -11.82 -6.879 -11.109 1 93.44 80 THR A N 1
ATOM 633 C CA . THR A 1 80 ? -12.711 -5.98 -10.375 1 93.44 80 THR A CA 1
ATOM 634 C C . THR A 1 80 ? -12.125 -5.645 -9.008 1 93.44 80 THR A C 1
ATOM 636 O O . THR A 1 80 ? -11.289 -6.383 -8.484 1 93.44 80 THR A O 1
ATOM 639 N N . ASP A 1 81 ? -12.555 -4.551 -8.383 1 93.38 81 ASP A N 1
ATOM 640 C CA . ASP A 1 81 ? -12.109 -4.172 -7.047 1 93.38 81 ASP A CA 1
ATOM 641 C C . ASP A 1 81 ? -12.375 -5.293 -6.047 1 93.38 81 ASP A C 1
ATOM 643 O O . ASP A 1 81 ? -11.547 -5.57 -5.184 1 93.38 81 ASP A O 1
ATOM 647 N N . ARG A 1 82 ? -13.492 -5.922 -6.262 1 91.62 82 ARG A N 1
ATOM 648 C CA . ARG A 1 82 ? -13.859 -7 -5.352 1 91.62 82 ARG A CA 1
ATOM 649 C C . ARG A 1 82 ? -12.883 -8.164 -5.449 1 91.62 82 ARG A C 1
ATOM 651 O O . ARG A 1 82 ? -12.477 -8.727 -4.434 1 91.62 82 ARG A O 1
ATOM 658 N N . GLU A 1 83 ? -12.469 -8.477 -6.613 1 93.38 83 GLU A N 1
ATOM 659 C CA . GLU A 1 83 ? -11.516 -9.57 -6.805 1 93.38 83 GLU A CA 1
ATOM 660 C C . GLU A 1 83 ? -10.164 -9.234 -6.191 1 93.38 83 GLU A C 1
ATOM 662 O O . GLU A 1 83 ? -9.531 -10.094 -5.566 1 93.38 83 GLU A O 1
ATOM 667 N N . VAL A 1 84 ? -9.734 -8.008 -6.371 1 95.12 84 VAL A N 1
ATOM 668 C CA . VAL A 1 84 ? -8.477 -7.562 -5.777 1 95.12 84 VAL A CA 1
ATOM 669 C C . VAL A 1 84 ? -8.57 -7.656 -4.254 1 95.12 84 VAL A C 1
ATOM 671 O O . VAL A 1 84 ? -7.668 -8.195 -3.607 1 95.12 84 VAL A O 1
ATOM 674 N N . ILE A 1 85 ? -9.719 -7.195 -3.736 1 93.19 85 ILE A N 1
ATOM 675 C CA . ILE A 1 85 ? -9.922 -7.164 -2.291 1 93.19 85 ILE A CA 1
ATOM 676 C C . ILE A 1 85 ? -9.906 -8.586 -1.735 1 93.19 85 ILE A C 1
ATOM 678 O O . ILE A 1 85 ? -9.25 -8.852 -0.725 1 93.19 85 ILE A O 1
ATOM 682 N N . ASP A 1 86 ? -10.562 -9.539 -2.414 1 92.06 86 ASP A N 1
ATOM 683 C CA . ASP A 1 86 ? -10.594 -10.922 -1.969 1 92.06 86 ASP A CA 1
ATOM 684 C C . ASP A 1 86 ? -9.195 -11.516 -1.903 1 92.06 86 ASP A C 1
ATOM 686 O O . ASP A 1 86 ? -8.875 -12.273 -0.979 1 92.06 86 ASP A O 1
ATOM 690 N N . CYS A 1 87 ? -8.344 -11.133 -2.807 1 94.5 87 CYS A N 1
ATOM 691 C CA . CYS A 1 87 ? -6.98 -11.664 -2.846 1 94.5 87 CYS A CA 1
ATOM 692 C C . CYS A 1 87 ? -6.129 -11.055 -1.739 1 94.5 87 CYS A C 1
ATOM 694 O O . CYS A 1 87 ? -5.305 -11.742 -1.135 1 94.5 87 CYS A O 1
ATOM 696 N N . LEU A 1 88 ? -6.348 -9.766 -1.45 1 94 88 LEU A N 1
ATOM 697 C CA . LEU A 1 88 ? -5.613 -9.102 -0.381 1 94 88 LEU A CA 1
ATOM 698 C C . LEU A 1 88 ? -5.996 -9.672 0.98 1 94 88 LEU A C 1
ATOM 700 O O . LEU A 1 88 ? -5.129 -9.922 1.822 1 94 88 LEU A O 1
ATOM 704 N N . VAL A 1 89 ? -7.285 -9.906 1.104 1 91.25 89 VAL A N 1
ATOM 705 C CA . VAL A 1 89 ? -7.793 -10.484 2.342 1 91.25 89 VAL A CA 1
ATOM 706 C C . VAL A 1 89 ? -7.176 -11.867 2.555 1 91.25 89 VAL A C 1
ATOM 708 O O . VAL A 1 89 ? -6.883 -12.258 3.689 1 91.25 89 VAL A O 1
ATOM 711 N N . SER A 1 90 ? -6.887 -12.539 1.486 1 92.94 90 SER A N 1
ATOM 712 C CA . SER A 1 90 ? -6.387 -13.906 1.557 1 92.94 90 SER A CA 1
ATOM 713 C C . SER A 1 90 ? -4.875 -13.938 1.744 1 92.94 90 SER A C 1
ATOM 715 O O . SER A 1 90 ? -4.293 -15 1.954 1 92.94 90 SER A O 1
ATOM 717 N N . GLY A 1 91 ? -4.238 -12.719 1.583 1 94.69 91 GLY A N 1
ATOM 718 C CA . GLY A 1 91 ? -2.834 -12.719 1.968 1 94.69 91 GLY A CA 1
ATOM 719 C C . GLY A 1 91 ? -1.938 -12.039 0.948 1 94.69 91 GLY A C 1
ATOM 720 O O . GLY A 1 91 ? -0.748 -11.836 1.196 1 94.69 91 GLY A O 1
ATOM 721 N N . ALA A 1 92 ? -2.467 -11.664 -0.199 1 96.56 92 ALA A N 1
ATOM 722 C CA . ALA A 1 92 ? -1.657 -10.945 -1.177 1 96.56 92 ALA A CA 1
ATOM 723 C C . ALA A 1 92 ? -1.212 -9.594 -0.629 1 96.56 92 ALA A C 1
ATOM 725 O O . ALA A 1 92 ? -1.955 -8.938 0.107 1 96.56 92 ALA A O 1
ATOM 726 N N . GLN A 1 93 ? -0.038 -9.172 -0.959 1 96.88 93 GLN A N 1
ATOM 727 C CA . GLN A 1 93 ? 0.534 -7.914 -0.486 1 96.88 93 GLN A CA 1
ATOM 728 C C . GLN A 1 93 ? 0.621 -6.887 -1.613 1 96.88 93 GLN A C 1
ATOM 730 O O . GLN A 1 93 ? 0.896 -5.711 -1.369 1 96.88 93 GLN A O 1
ATOM 735 N N . GLY A 1 94 ? 0.422 -7.289 -2.824 1 97.69 94 GLY A N 1
ATOM 736 C CA . GLY A 1 94 ? 0.443 -6.402 -3.977 1 97.69 94 GLY A CA 1
ATOM 737 C C . GLY A 1 94 ? -0.364 -6.93 -5.148 1 97.69 94 GLY A C 1
ATOM 738 O O . GLY A 1 94 ? -0.696 -8.117 -5.199 1 97.69 94 GLY A O 1
ATOM 739 N N . TYR A 1 95 ? -0.7 -6.035 -6.035 1 97.56 95 TYR A N 1
ATOM 740 C CA . TYR A 1 95 ? -1.418 -6.324 -7.27 1 97.56 95 TYR A CA 1
ATOM 741 C C . TYR A 1 95 ? -0.865 -5.504 -8.43 1 97.56 95 TYR A C 1
ATOM 743 O O . TYR A 1 95 ? -0.648 -4.297 -8.297 1 97.56 95 TYR A O 1
ATOM 751 N N . LEU A 1 96 ? -0.568 -6.238 -9.508 1 97.19 96 LEU A N 1
ATOM 752 C CA . LEU A 1 96 ? -0.125 -5.609 -10.75 1 97.19 96 LEU A CA 1
ATOM 753 C C . LEU A 1 96 ? -0.959 -6.094 -11.93 1 97.19 96 LEU A C 1
ATOM 755 O O . LEU A 1 96 ? -1.251 -7.285 -12.047 1 97.19 96 LEU A O 1
ATOM 759 N N . GLN A 1 97 ? -1.315 -5.125 -12.742 1 95.44 97 GLN A N 1
ATOM 760 C CA . GLN A 1 97 ? -1.908 -5.488 -14.023 1 95.44 97 GLN A CA 1
ATOM 761 C C . GLN A 1 97 ? -0.833 -5.863 -15.039 1 95.44 97 GLN A C 1
ATOM 763 O O . GLN A 1 97 ? 0.252 -5.277 -15.047 1 95.44 97 GLN A O 1
ATOM 768 N N . PHE A 1 98 ? -1.191 -6.781 -15.953 1 94.06 98 PHE A N 1
ATOM 769 C CA . PHE A 1 98 ? -0.256 -7.176 -17 1 94.06 98 PHE A CA 1
ATOM 770 C C . PHE A 1 98 ? 0.247 -5.957 -17.766 1 94.06 98 PHE A C 1
ATOM 772 O O . PHE A 1 98 ? 1.439 -5.852 -18.062 1 94.06 98 PHE A O 1
ATOM 779 N N . ALA A 1 99 ? -0.588 -5.027 -18 1 93.44 99 ALA A N 1
ATOM 780 C CA . ALA A 1 99 ? -0.256 -3.854 -18.797 1 93.44 99 ALA A CA 1
ATOM 781 C C . ALA A 1 99 ? 0.801 -2.998 -18.109 1 93.44 99 ALA A C 1
ATOM 783 O O . ALA A 1 99 ? 1.509 -2.227 -18.766 1 93.44 99 ALA A O 1
ATOM 784 N N . ASP A 1 100 ? 0.946 -3.17 -16.797 1 94 100 ASP A N 1
ATOM 785 C CA . ASP A 1 100 ? 1.843 -2.32 -16.031 1 94 100 ASP A CA 1
ATOM 786 C C . ASP A 1 100 ? 3.049 -3.111 -15.523 1 94 100 ASP A C 1
ATOM 788 O O . ASP A 1 100 ? 3.924 -2.559 -14.852 1 94 100 ASP A O 1
ATOM 792 N N . LEU A 1 101 ? 3.111 -4.328 -15.852 1 93.94 101 LEU A N 1
ATOM 793 C CA . LEU A 1 101 ? 4.098 -5.234 -15.266 1 93.94 101 LEU A CA 1
ATOM 794 C C . LEU A 1 101 ? 5.512 -4.785 -15.602 1 93.94 101 LEU A C 1
ATOM 796 O O . LEU A 1 101 ? 6.352 -4.641 -14.711 1 93.94 101 LEU A O 1
ATOM 800 N N . ALA A 1 102 ? 5.758 -4.484 -16.875 1 92.69 102 ALA A N 1
ATOM 801 C CA . ALA A 1 102 ? 7.098 -4.094 -17.297 1 92.69 102 ALA A CA 1
ATOM 802 C C . ALA A 1 102 ? 7.535 -2.801 -16.625 1 92.69 102 ALA A C 1
ATOM 804 O O . ALA A 1 102 ? 8.711 -2.641 -16.281 1 92.69 102 ALA A O 1
ATOM 805 N N . ARG A 1 103 ? 6.625 -1.978 -16.375 1 93.75 103 ARG A N 1
ATOM 806 C CA . ARG A 1 103 ? 6.918 -0.636 -15.883 1 93.75 103 ARG A CA 1
ATOM 807 C C . ARG A 1 103 ? 7.102 -0.64 -14.367 1 93.75 103 ARG A C 1
ATOM 809 O O . ARG A 1 103 ? 7.965 0.063 -13.844 1 93.75 103 ARG A O 1
ATOM 816 N N . PHE A 1 104 ? 6.305 -1.466 -13.656 1 95.31 104 PHE A N 1
ATOM 817 C CA . PHE A 1 104 ? 6.195 -1.228 -12.219 1 95.31 104 PHE A CA 1
ATOM 818 C C . PHE A 1 104 ? 6.711 -2.428 -11.43 1 95.31 104 PHE A C 1
ATOM 820 O O . PHE A 1 104 ? 6.898 -2.344 -10.219 1 95.31 104 PHE A O 1
ATOM 827 N N . PHE A 1 105 ? 7.043 -3.488 -12.148 1 95.62 105 PHE A N 1
ATOM 828 C CA . PHE A 1 105 ? 7.371 -4.715 -11.43 1 95.62 105 PHE A CA 1
ATOM 829 C C . PHE A 1 105 ? 8.516 -4.477 -10.445 1 95.62 105 PHE A C 1
ATOM 831 O O . PHE A 1 105 ? 8.391 -4.773 -9.258 1 95.62 105 PHE A O 1
ATOM 838 N N . ASN A 1 106 ? 9.617 -3.93 -10.891 1 93.62 106 ASN A N 1
ATOM 839 C CA . ASN A 1 106 ? 10.781 -3.717 -10.039 1 93.62 106 ASN A CA 1
ATOM 840 C C . ASN A 1 106 ? 10.461 -2.766 -8.883 1 93.62 106 ASN A C 1
ATOM 842 O O . ASN A 1 106 ? 10.93 -2.965 -7.766 1 93.62 106 ASN A O 1
ATOM 846 N N . LYS A 1 107 ? 9.68 -1.759 -9.203 1 94 107 LYS A N 1
ATOM 847 C CA . LYS A 1 107 ? 9.281 -0.818 -8.156 1 94 107 LYS A CA 1
ATOM 848 C C . LYS A 1 107 ? 8.422 -1.505 -7.098 1 94 107 LYS A C 1
ATOM 850 O O . LYS A 1 107 ? 8.633 -1.312 -5.898 1 94 107 LYS A O 1
ATOM 855 N N . ALA A 1 108 ? 7.547 -2.354 -7.57 1 96.5 108 ALA A N 1
ATOM 856 C CA . ALA A 1 108 ? 6.684 -3.088 -6.648 1 96.5 108 ALA A CA 1
ATOM 857 C C . ALA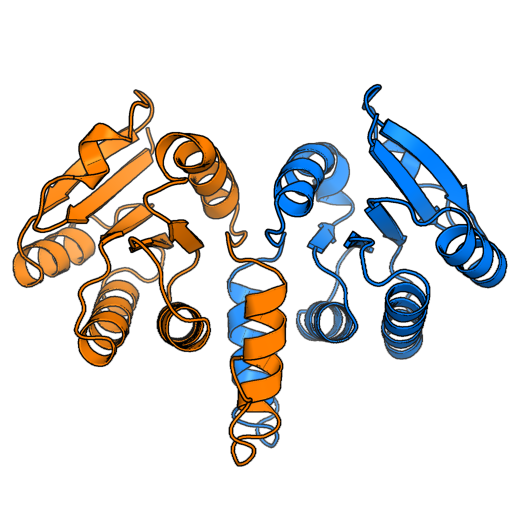 A 1 108 ? 7.5 -4.016 -5.754 1 96.5 108 ALA A C 1
ATOM 859 O O . ALA A 1 108 ? 7.266 -4.086 -4.543 1 96.5 108 ALA A O 1
ATOM 860 N N . ILE A 1 109 ? 8.477 -4.684 -6.301 1 95.5 109 ILE A N 1
ATOM 861 C CA . ILE A 1 109 ? 9.328 -5.598 -5.547 1 95.5 109 ILE A CA 1
ATOM 862 C C . IL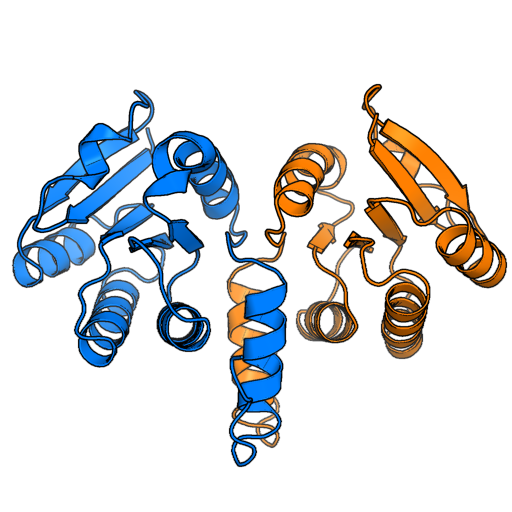E A 1 109 ? 10.07 -4.828 -4.457 1 95.5 109 ILE A C 1
ATOM 864 O O . ILE A 1 109 ? 10.141 -5.281 -3.311 1 95.5 109 ILE A O 1
ATOM 868 N N . LYS A 1 110 ? 10.586 -3.691 -4.785 1 93.69 110 LYS A N 1
ATOM 869 C CA . LYS A 1 110 ? 11.336 -2.895 -3.818 1 93.69 110 LYS A CA 1
ATOM 870 C C . LYS A 1 110 ? 10.445 -2.443 -2.666 1 93.69 110 LYS A C 1
ATOM 872 O O . LYS A 1 110 ? 10.852 -2.494 -1.502 1 93.69 110 LYS A O 1
ATOM 877 N N . VAL A 1 111 ? 9.25 -2.059 -3 1 96.25 111 VAL A N 1
ATOM 878 C CA . VAL A 1 111 ? 8.289 -1.59 -2.006 1 96.25 111 VAL A CA 1
ATOM 879 C C . VAL A 1 111 ? 7.895 -2.742 -1.086 1 96.25 111 VAL A C 1
ATOM 881 O O . VAL A 1 111 ? 7.941 -2.611 0.139 1 96.25 111 VAL A O 1
ATOM 884 N N . ILE A 1 112 ? 7.629 -3.834 -1.663 1 96.5 112 ILE A N 1
ATOM 885 C CA . ILE A 1 112 ? 7.098 -4.984 -0.938 1 96.5 112 ILE A CA 1
ATOM 886 C C . ILE A 1 112 ? 8.195 -5.602 -0.079 1 96.5 112 ILE A C 1
ATOM 888 O O . ILE A 1 112 ? 7.938 -6.078 1.028 1 96.5 112 ILE A O 1
ATOM 892 N N . ARG A 1 113 ? 9.398 -5.551 -0.554 1 93.56 113 ARG A N 1
ATOM 893 C CA . ARG A 1 113 ? 10.523 -6.059 0.216 1 93.56 113 ARG A CA 1
ATOM 894 C C . ARG A 1 113 ? 10.711 -5.27 1.509 1 93.56 113 ARG A C 1
ATOM 896 O O . ARG A 1 113 ? 11.234 -5.797 2.492 1 93.56 113 ARG A O 1
ATOM 903 N N . GLN A 1 114 ? 10.234 -4.012 1.456 1 91.69 114 GLN A N 1
ATOM 904 C CA . GLN A 1 114 ? 10.352 -3.156 2.631 1 91.69 114 GLN A CA 1
ATOM 905 C C . GLN A 1 114 ? 9.18 -3.363 3.584 1 91.69 114 GLN A C 1
ATOM 907 O O . GLN A 1 114 ? 9.109 -2.727 4.637 1 91.69 114 GLN A O 1
ATOM 912 N N . GLY A 1 115 ? 8.25 -4.219 3.189 1 93.12 115 GLY A N 1
ATOM 913 C CA . GLY A 1 115 ? 7.133 -4.535 4.059 1 93.12 115 GLY A CA 1
ATOM 914 C C . GLY A 1 115 ? 5.887 -3.734 3.744 1 93.12 115 GLY A C 1
ATOM 915 O O . GLY A 1 115 ? 4.848 -3.91 4.387 1 93.12 115 GLY A O 1
ATOM 916 N N . GLU A 1 116 ? 6.016 -2.836 2.723 1 96.12 116 GLU A N 1
ATOM 917 C CA . GLU A 1 116 ? 4.879 -2.021 2.314 1 96.12 116 GLU A CA 1
ATOM 918 C C . GLU A 1 116 ? 4.035 -2.738 1.261 1 96.12 116 GLU A C 1
ATOM 920 O O . GLU A 1 116 ? 4.402 -3.822 0.8 1 96.12 116 GLU A O 1
ATOM 925 N N . THR A 1 117 ? 2.879 -2.146 0.962 1 96.62 117 THR A N 1
ATOM 926 C CA . THR A 1 117 ? 1.972 -2.809 0.03 1 96.62 117 THR A CA 1
ATOM 927 C C . THR A 1 117 ? 1.946 -2.078 -1.31 1 96.62 117 THR A C 1
ATOM 929 O O . THR A 1 117 ? 2.277 -0.892 -1.383 1 96.62 117 THR A O 1
ATOM 932 N N . TRP A 1 118 ? 1.665 -2.83 -2.332 1 97.88 118 TRP A N 1
ATOM 933 C CA . TRP A 1 118 ? 1.47 -2.268 -3.664 1 97.88 118 TRP A CA 1
ATOM 934 C C . TRP A 1 118 ? 0.019 -2.418 -4.109 1 97.88 118 TRP A C 1
ATOM 936 O O . TRP A 1 118 ? -0.305 -3.314 -4.895 1 97.88 118 TRP A O 1
ATOM 946 N N . VAL A 1 119 ? -0.828 -1.565 -3.57 1 96.62 119 VAL A N 1
ATOM 947 C CA . VAL A 1 119 ? -2.266 -1.522 -3.822 1 96.62 119 VAL A CA 1
ATOM 948 C C . VAL A 1 119 ? -2.752 -0.076 -3.797 1 96.62 119 VAL A C 1
ATOM 950 O O . VAL A 1 119 ? -2.277 0.731 -2.992 1 96.62 119 VAL A O 1
ATOM 953 N N . SER A 1 120 ? -3.662 0.172 -4.617 1 95.38 120 SER A N 1
ATOM 954 C CA . SER A 1 120 ? -4.137 1.548 -4.723 1 95.38 120 SER A CA 1
ATOM 955 C C . SER A 1 120 ? -4.918 1.96 -3.477 1 95.38 120 SER A C 1
ATOM 957 O O . SER A 1 120 ? -5.484 1.112 -2.783 1 95.38 120 SER A O 1
ATOM 959 N N . ARG A 1 121 ? -5.02 3.189 -3.232 1 92.62 121 ARG A N 1
ATOM 960 C CA . ARG A 1 121 ? -5.809 3.734 -2.133 1 92.62 121 ARG A CA 1
ATOM 961 C C . ARG A 1 121 ? -7.285 3.375 -2.291 1 92.62 121 ARG A C 1
ATOM 963 O O . ARG A 1 121 ? -7.973 3.111 -1.303 1 92.62 121 ARG A O 1
ATOM 970 N N . ARG A 1 122 ? -7.699 3.402 -3.51 1 92.25 122 ARG A N 1
ATOM 971 C CA . ARG A 1 122 ? -9.094 3.076 -3.795 1 92.25 122 ARG A CA 1
ATOM 972 C C . ARG A 1 122 ? -9.453 1.692 -3.262 1 92.25 122 ARG A C 1
ATOM 974 O O . ARG A 1 122 ? -10.5 1.514 -2.639 1 92.25 122 ARG A O 1
ATOM 981 N N . ILE A 1 123 ? -8.602 0.775 -3.453 1 93.81 123 ILE A N 1
ATOM 982 C CA . ILE A 1 123 ? -8.836 -0.597 -3.018 1 93.81 123 ILE A CA 1
ATOM 983 C C . ILE A 1 123 ? -8.906 -0.649 -1.493 1 93.81 123 ILE A C 1
ATOM 985 O O . ILE A 1 123 ? -9.781 -1.312 -0.929 1 93.81 123 ILE A O 1
ATOM 989 N N . ILE A 1 124 ? -8.055 0.049 -0.822 1 92 124 ILE A N 1
ATOM 990 C CA . ILE A 1 124 ? -8.031 0.076 0.637 1 92 124 ILE A CA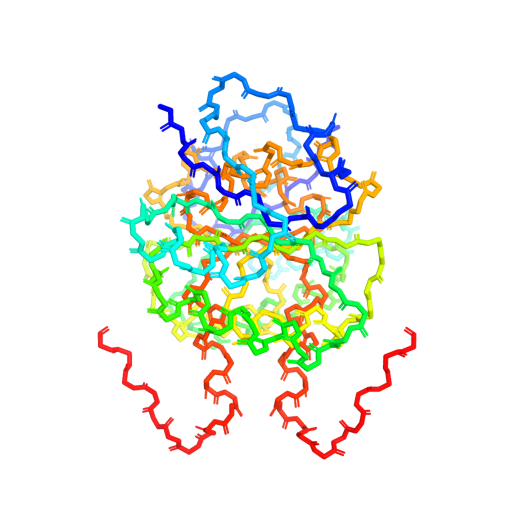 1
ATOM 991 C C . ILE A 1 124 ? -9.328 0.672 1.166 1 92 124 ILE A C 1
ATOM 993 O O . ILE A 1 124 ? -9.93 0.136 2.1 1 92 124 ILE A O 1
ATOM 997 N N . SER A 1 125 ? -9.719 1.731 0.522 1 88.56 125 SER A N 1
ATOM 998 C CA . SER A 1 125 ? -10.953 2.404 0.925 1 88.56 125 SER A CA 1
ATOM 999 C C . SER A 1 125 ? -12.164 1.494 0.746 1 88.56 125 SER A C 1
ATOM 1001 O O . SER A 1 125 ? -13.023 1.424 1.622 1 88.56 125 SER A O 1
ATOM 1003 N N . LEU A 1 126 ? -12.172 0.791 -0.326 1 90.44 126 LEU A N 1
ATOM 1004 C CA . LEU A 1 126 ? -13.289 -0.105 -0.617 1 90.44 126 LEU A CA 1
ATOM 1005 C C . LEU A 1 126 ? -13.297 -1.29 0.343 1 90.44 126 LEU A C 1
ATOM 1007 O O . LEU A 1 126 ? -14.367 -1.752 0.755 1 90.44 126 LEU A O 1
ATOM 1011 N N . MET A 1 127 ? -12.117 -1.707 0.606 1 88.81 127 MET A N 1
ATOM 1012 C CA . MET A 1 127 ? -12 -2.797 1.571 1 88.81 127 MET A CA 1
ATOM 1013 C C . MET A 1 127 ? -12.625 -2.412 2.906 1 88.81 127 MET A C 1
ATOM 1015 O O . MET A 1 127 ? -13.32 -3.219 3.525 1 88.81 127 MET A O 1
ATOM 1019 N N . LEU A 1 128 ? -12.469 -1.212 3.283 1 82.75 128 LEU A N 1
ATOM 1020 C CA . LEU A 1 128 ? -12.984 -0.686 4.543 1 82.75 128 LEU A CA 1
ATOM 1021 C C . LEU A 1 128 ? -14.5 -0.575 4.504 1 82.75 128 LEU A C 1
ATOM 1023 O O . LEU A 1 128 ? -15.18 -0.869 5.492 1 82.75 128 LEU A O 1
ATOM 1027 N N . GLU A 1 129 ? -15.023 -0.14 3.375 1 81.19 129 GLU A N 1
ATOM 1028 C CA . GLU A 1 129 ? -16.469 0.028 3.207 1 81.19 129 GLU A CA 1
ATOM 1029 C C . GLU A 1 129 ? -17.172 -1.319 3.203 1 81.19 129 GLU A C 1
ATOM 1031 O O . GLU A 1 129 ? -18.281 -1.446 3.75 1 81.19 129 GLU A O 1
ATOM 1036 N N . LYS A 1 130 ? -16.594 -2.225 2.506 1 75.06 130 LYS A N 1
ATOM 1037 C CA . LYS A 1 130 ? -17.172 -3.562 2.398 1 75.06 130 LYS A CA 1
ATOM 1038 C C . LYS A 1 130 ? -17.312 -4.207 3.773 1 75.06 130 LYS A C 1
ATOM 1040 O O . LYS A 1 130 ? -18.297 -4.91 4.031 1 75.06 130 LYS A O 1
ATOM 1045 N N . PHE A 1 131 ? -16.453 -3.916 4.613 1 71.38 131 PHE A N 1
ATOM 1046 C CA . PHE A 1 131 ? -16.484 -4.609 5.895 1 71.38 131 PHE A CA 1
ATOM 1047 C C . PHE A 1 131 ? -17.297 -3.824 6.918 1 71.38 131 PHE A C 1
ATOM 1049 O O . PHE A 1 131 ? -17.812 -4.398 7.875 1 71.38 131 PHE A O 1
ATOM 1056 N N . GLN A 1 132 ? -17.359 -2.453 6.781 1 64.75 132 GLN A N 1
ATOM 1057 C CA . GLN A 1 132 ? -18.188 -1.649 7.668 1 64.75 132 GLN A CA 1
ATOM 1058 C C . GLN A 1 132 ? -19.672 -1.919 7.414 1 64.75 132 GLN A C 1
ATOM 1060 O O . GLN A 1 132 ? -20.484 -1.844 8.336 1 64.75 132 GLN A O 1
ATOM 1065 N N . HIS A 1 133 ? -20.094 -2.068 6.156 1 63.56 133 HIS A N 1
ATOM 1066 C CA . HIS A 1 133 ? -21.5 -2.287 5.816 1 63.56 133 HIS A CA 1
ATOM 1067 C C . HIS A 1 133 ? -21.688 -3.646 5.152 1 63.56 133 HIS A C 1
ATOM 1069 O O . HIS A 1 133 ? -21.984 -3.723 3.957 1 63.56 133 HIS A O 1
ATOM 1075 N N . PRO A 1 134 ? -21.5 -4.691 5.918 1 53.16 134 PRO A N 1
ATOM 1076 C CA . PRO A 1 134 ? -21.625 -5.98 5.227 1 53.16 134 PRO A CA 1
ATOM 1077 C C . PRO A 1 134 ? -22.938 -6.105 4.461 1 53.16 134 PRO A C 1
ATOM 1079 O O . PRO A 1 134 ? -23.016 -6.852 3.482 1 53.16 134 PRO A O 1
ATOM 1082 N N . GLU A 1 135 ? -23.906 -5.477 4.871 1 54 135 GLU A N 1
ATOM 1083 C CA . GLU A 1 135 ? -25.203 -5.574 4.207 1 54 135 GLU A CA 1
ATOM 1084 C C . GLU A 1 135 ? -25.25 -4.715 2.945 1 54 135 GLU A C 1
ATOM 1086 O O . GLU A 1 135 ? -26.109 -4.902 2.088 1 54 135 GLU A O 1
ATOM 1091 N N . LYS A 1 136 ? -24.578 -3.584 2.969 1 47.91 136 LYS A N 1
ATOM 1092 C CA . LYS A 1 136 ? -24.797 -2.705 1.823 1 47.91 136 LYS A CA 1
ATOM 1093 C C . LYS A 1 136 ? -23.938 -3.123 0.638 1 47.91 136 LYS A C 1
ATOM 1095 O O . LYS A 1 136 ? -22.719 -3.275 0.774 1 47.91 136 LYS A O 1
ATOM 1100 N N . LYS A 1 137 ? -24.516 -3.816 -0.383 1 43.56 137 LYS A N 1
ATOM 1101 C CA . LYS A 1 137 ? -23.922 -4.09 -1.693 1 43.56 137 LYS A CA 1
ATOM 1102 C C . LYS A 1 137 ? -23.109 -2.9 -2.193 1 43.56 137 LYS A C 1
ATOM 1104 O O . LYS A 1 137 ? -23.672 -1.835 -2.469 1 43.56 137 LYS A O 1
ATOM 1109 N N . VAL A 1 138 ? -21.922 -2.602 -1.786 1 44.78 138 VAL A N 1
ATOM 1110 C CA . VAL A 1 138 ? -21.109 -1.521 -2.338 1 44.78 138 VAL A CA 1
ATOM 1111 C C . VAL A 1 138 ? -21.125 -1.589 -3.863 1 44.78 138 VAL A C 1
ATOM 1113 O O . VAL A 1 138 ? -20.828 -2.631 -4.445 1 44.78 138 VAL A O 1
ATOM 1116 N N . GLN A 1 139 ? -21.875 -0.737 -4.68 1 39.03 139 GLN A N 1
ATOM 1117 C CA . GLN A 1 139 ? -21.906 -0.655 -6.137 1 39.03 139 GLN A CA 1
ATOM 1118 C C . GLN A 1 139 ? -20.5 -0.42 -6.703 1 39.03 139 GLN A C 1
ATOM 1120 O O . GLN A 1 139 ? -19.906 0.636 -6.48 1 39.03 139 GLN A O 1
ATOM 1125 N N . PHE A 1 140 ? -19.812 -1.352 -7.023 1 40.38 140 PHE A N 1
ATOM 1126 C CA . PHE A 1 140 ? -18.594 -1.266 -7.812 1 40.38 140 PHE A CA 1
ATOM 1127 C C . PHE A 1 140 ? -18.875 -0.694 -9.195 1 40.38 140 PHE A C 1
ATOM 1129 O O . PHE A 1 140 ? -19.578 -1.317 -10 1 40.38 140 PHE A O 1
ATOM 1136 N N . GLY A 1 141 ? -19.344 0.543 -9.375 1 34.09 141 GLY A N 1
ATOM 1137 C CA . GLY A 1 141 ? -19.578 1.041 -10.719 1 34.09 141 GLY A CA 1
ATOM 1138 C C . GLY A 1 141 ? -18.297 1.329 -11.484 1 34.09 141 GLY A C 1
ATOM 1139 O O . GLY A 1 141 ? -17.25 1.566 -10.883 1 34.09 141 GLY A O 1
ATOM 1140 N N . MET B 1 1 ? 7.766 19.438 -11.758 1 88.25 1 MET B N 1
ATOM 1141 C CA . MET B 1 1 ? 7.918 19.609 -10.32 1 88.25 1 MET B CA 1
ATOM 1142 C C . MET B 1 1 ? 6.641 19.234 -9.586 1 88.25 1 MET B C 1
ATOM 1144 O O . MET B 1 1 ? 5.539 19.453 -10.094 1 88.25 1 MET B O 1
ATOM 1148 N N . ILE B 1 2 ? 6.789 18.5 -8.453 1 92 2 ILE B N 1
ATOM 1149 C CA . ILE B 1 2 ? 5.652 18.047 -7.652 1 92 2 ILE B CA 1
ATOM 1150 C C . ILE B 1 2 ? 5.379 19.047 -6.531 1 92 2 ILE B C 1
ATOM 1152 O O . ILE B 1 2 ? 6.289 19.422 -5.789 1 92 2 ILE B O 1
ATOM 1156 N N . ASP B 1 3 ? 4.207 19.578 -6.453 1 96.31 3 ASP B N 1
ATOM 1157 C CA . ASP B 1 3 ? 3.812 20.484 -5.371 1 96.31 3 ASP B CA 1
ATOM 1158 C C . ASP B 1 3 ? 3.521 19.703 -4.09 1 96.31 3 ASP B C 1
ATOM 1160 O O . ASP B 1 3 ? 2.646 18.828 -4.07 1 96.31 3 ASP B O 1
ATOM 1164 N N . LEU B 1 4 ? 4.254 20.031 -3.16 1 97.5 4 LEU B N 1
ATOM 1165 C CA . LEU B 1 4 ? 4.168 19.344 -1.87 1 97.5 4 LEU B CA 1
ATOM 1166 C C . LEU B 1 4 ? 3.953 20.359 -0.743 1 97.5 4 LEU B C 1
ATOM 1168 O O . LEU B 1 4 ? 4.68 21.344 -0.639 1 97.5 4 LEU B O 1
ATOM 1172 N N . GLN B 1 5 ? 2.869 20.172 0.015 1 97.56 5 GLN B N 1
ATOM 1173 C CA . GLN B 1 5 ? 2.604 20.969 1.203 1 97.56 5 GLN B CA 1
ATOM 1174 C C . GLN B 1 5 ? 2.928 20.188 2.477 1 97.56 5 GLN B C 1
ATOM 1176 O O . GLN B 1 5 ? 2.404 19.094 2.693 1 97.56 5 GLN B O 1
ATOM 1181 N N . ILE B 1 6 ? 3.824 20.75 3.244 1 96.94 6 ILE B N 1
ATOM 1182 C CA . ILE B 1 6 ? 4.152 20.172 4.543 1 96.94 6 ILE B CA 1
ATOM 1183 C C . ILE B 1 6 ? 3.42 20.938 5.645 1 96.94 6 ILE B C 1
ATOM 1185 O O . ILE B 1 6 ? 3.48 22.156 5.703 1 96.94 6 ILE B O 1
ATOM 1189 N N . ILE B 1 7 ? 2.73 20.172 6.449 1 96.69 7 ILE B N 1
ATOM 1190 C CA . ILE B 1 7 ? 2.086 20.719 7.641 1 96.69 7 ILE B CA 1
ATOM 1191 C C . ILE B 1 7 ? 2.787 20.188 8.891 1 96.69 7 ILE B C 1
ATOM 1193 O O . ILE B 1 7 ? 2.627 19.016 9.258 1 96.69 7 ILE B O 1
ATOM 1197 N N . ASP B 1 8 ? 3.619 20.969 9.406 1 94 8 ASP B N 1
ATOM 1198 C CA . ASP B 1 8 ? 4.531 20.578 10.477 1 94 8 ASP B CA 1
ATOM 1199 C C . ASP B 1 8 ? 4.758 21.734 11.445 1 94 8 ASP B C 1
ATOM 1201 O O . ASP B 1 8 ? 5.406 22.734 11.094 1 94 8 ASP B O 1
ATOM 1205 N N . ASN B 1 9 ? 4.281 21.625 12.695 1 84.44 9 ASN B N 1
ATOM 1206 C CA . ASN B 1 9 ? 4.414 22.703 13.672 1 84.44 9 ASN B CA 1
ATOM 1207 C C . ASN B 1 9 ? 5.812 22.719 14.281 1 84.44 9 ASN B C 1
ATOM 1209 O O . ASN B 1 9 ? 6.211 23.719 14.883 1 84.44 9 ASN B O 1
ATOM 1213 N N . ASP B 1 10 ? 6.672 21.719 14.055 1 80.88 10 ASP B N 1
ATOM 1214 C CA . ASP B 1 10 ? 7.977 21.641 14.703 1 80.88 10 ASP B CA 1
ATOM 1215 C C . ASP B 1 10 ? 9.102 21.875 13.703 1 80.88 10 ASP B C 1
ATOM 1217 O O . ASP B 1 10 ? 10.273 21.984 14.086 1 80.88 10 ASP B O 1
ATOM 1221 N N . GLU B 1 11 ? 8.781 22.016 12.5 1 73.12 11 GLU B N 1
ATOM 1222 C CA . GLU B 1 11 ? 9.711 22.281 11.406 1 73.12 11 GLU B CA 1
ATOM 1223 C C . GLU B 1 11 ? 10.781 21.203 11.305 1 73.12 11 GLU B C 1
ATOM 1225 O O . GLU B 1 11 ? 11.93 21.484 10.961 1 73.12 11 GLU B O 1
ATOM 1230 N N . GLY B 1 12 ? 10.445 20.062 11.648 1 85.12 12 GLY B N 1
ATOM 1231 C CA . GLY B 1 12 ? 11.422 18.984 11.656 1 85.12 12 GLY B CA 1
ATOM 1232 C C . GLY B 1 12 ? 11.406 18.156 10.391 1 85.12 12 GLY B C 1
ATOM 1233 O O . GLY B 1 12 ? 12.445 17.688 9.938 1 85.12 12 GLY B O 1
ATOM 1234 N N . ILE B 1 13 ? 10.32 18.109 9.641 1 92.31 13 ILE B N 1
ATOM 1235 C CA . ILE B 1 13 ? 10.172 17.203 8.508 1 92.31 13 ILE B CA 1
ATOM 1236 C C . ILE B 1 13 ? 10.992 17.719 7.324 1 92.31 13 ILE B C 1
ATOM 1238 O O . ILE B 1 13 ? 11.625 16.922 6.613 1 92.31 13 ILE B O 1
ATOM 1242 N N . LEU B 1 14 ? 11.039 19.031 7.16 1 90.94 14 LEU B N 1
ATOM 1243 C CA . LEU B 1 14 ? 11.688 19.656 6.012 1 90.94 14 LEU B CA 1
ATOM 1244 C C . LEU B 1 14 ? 13.164 19.281 5.961 1 90.94 14 LEU B C 1
ATOM 1246 O O . LEU B 1 14 ? 13.742 19.156 4.879 1 90.94 14 LEU B O 1
ATOM 1250 N N . ARG B 1 15 ? 13.781 19.062 7.055 1 88.5 15 ARG B N 1
ATOM 1251 C CA . ARG B 1 15 ? 15.211 18.781 7.137 1 88.5 15 ARG B CA 1
ATOM 1252 C C . ARG B 1 15 ? 15.547 17.422 6.512 1 88.5 15 ARG B C 1
ATOM 1254 O O . ARG B 1 15 ? 16.688 17.188 6.133 1 88.5 15 ARG B O 1
ATOM 1261 N N . PHE B 1 16 ? 14.562 16.609 6.359 1 88.31 16 PHE B N 1
ATOM 1262 C CA . PHE B 1 16 ? 14.812 15.258 5.875 1 88.31 16 PHE B CA 1
ATOM 1263 C C . PHE B 1 16 ? 14.5 15.148 4.387 1 88.31 16 PHE B C 1
ATOM 1265 O O . PHE B 1 16 ? 14.773 14.125 3.762 1 88.31 16 PHE B O 1
ATOM 1272 N N . ILE B 1 17 ? 13.898 16.188 3.906 1 89.31 17 ILE B N 1
ATOM 1273 C CA . ILE B 1 17 ? 13.477 16.156 2.508 1 89.31 17 ILE B CA 1
ATOM 1274 C C . ILE B 1 17 ? 14.438 17 1.665 1 89.31 17 ILE B C 1
ATOM 1276 O O . ILE B 1 17 ? 14.539 18.203 1.857 1 89.31 17 ILE B O 1
ATOM 1280 N N . ASP B 1 18 ? 15.234 16.266 0.853 1 82.62 18 ASP B N 1
ATOM 1281 C CA . ASP B 1 18 ? 16.188 16.938 -0.029 1 82.62 18 ASP B CA 1
ATOM 1282 C C . ASP B 1 18 ? 16 16.484 -1.477 1 82.62 18 ASP B C 1
ATOM 1284 O O . ASP B 1 18 ? 16.734 15.617 -1.955 1 82.62 18 ASP B O 1
ATOM 1288 N N . ASP B 1 19 ? 15.008 17 -2.059 1 85.69 19 ASP B N 1
ATOM 1289 C CA . ASP B 1 19 ? 14.734 16.656 -3.451 1 85.69 19 ASP B CA 1
ATOM 1290 C C . ASP B 1 19 ? 14.383 17.906 -4.262 1 85.69 19 ASP B C 1
ATOM 1292 O O . ASP B 1 19 ? 13.352 18.531 -4.02 1 85.69 19 ASP B O 1
ATOM 1296 N N . SER B 1 20 ? 15.117 18.219 -5.184 1 86.69 20 SER B N 1
ATOM 1297 C CA . SER B 1 20 ? 14.984 19.438 -5.98 1 86.69 20 SER B CA 1
ATOM 1298 C C . SER B 1 20 ? 13.789 19.344 -6.926 1 86.69 20 SER B C 1
ATOM 1300 O O . SER B 1 20 ? 13.367 20.344 -7.496 1 86.69 20 SER B O 1
ATOM 1302 N N . SER B 1 21 ? 13.242 18.141 -7.047 1 91.06 21 SER B N 1
ATOM 1303 C CA . SER B 1 21 ? 12.094 17.984 -7.941 1 91.06 21 SER B CA 1
ATOM 1304 C C . SER B 1 21 ? 10.789 18.344 -7.238 1 91.06 21 SER B C 1
ATOM 1306 O O . SER B 1 21 ? 9.719 18.297 -7.848 1 91.06 21 SER B O 1
ATOM 1308 N N . LEU B 1 22 ? 10.922 18.797 -5.996 1 93.88 22 LEU B N 1
ATOM 1309 C CA . LEU B 1 22 ? 9.734 19.125 -5.211 1 93.88 22 LEU B CA 1
ATOM 1310 C C . LEU B 1 22 ? 9.625 20.641 -4.992 1 93.88 22 LEU B C 1
ATOM 1312 O O . LEU B 1 22 ? 10.625 21.297 -4.707 1 93.88 22 LEU B O 1
ATOM 1316 N N . ASN B 1 23 ? 8.508 21.156 -5.266 1 95.75 23 ASN B N 1
ATOM 1317 C CA . ASN B 1 23 ? 8.117 22.5 -4.82 1 95.75 23 ASN B CA 1
ATOM 1318 C C . ASN B 1 23 ? 7.43 22.453 -3.459 1 95.75 23 ASN B C 1
ATOM 1320 O O . ASN B 1 23 ? 6.234 22.156 -3.373 1 95.75 23 ASN B O 1
ATOM 1324 N N . ILE B 1 24 ? 8.195 22.844 -2.461 1 95.81 24 ILE B N 1
ATOM 1325 C CA . ILE B 1 24 ? 7.742 22.578 -1.099 1 95.81 24 ILE B CA 1
ATOM 1326 C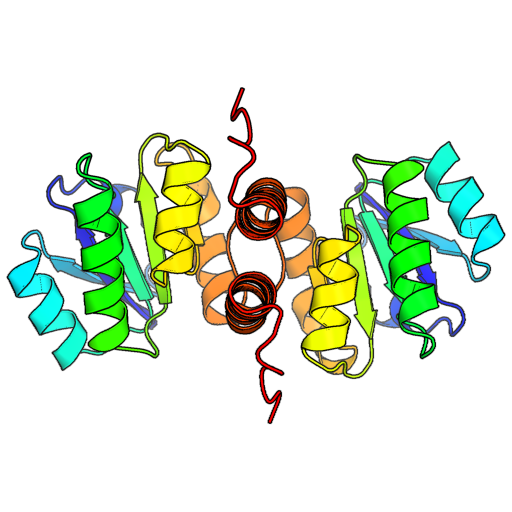 C . ILE B 1 24 ? 7.238 23.875 -0.465 1 95.81 24 ILE B C 1
ATOM 1328 O O . ILE B 1 24 ? 7.922 24.891 -0.506 1 95.81 24 ILE B O 1
ATOM 1332 N N . ARG B 1 25 ? 6.082 23.812 0.078 1 95.56 25 ARG B N 1
ATOM 1333 C CA . ARG B 1 25 ? 5.535 24.828 0.968 1 95.56 25 ARG B CA 1
ATOM 1334 C C . ARG B 1 25 ? 5.332 24.281 2.375 1 95.56 25 ARG B C 1
ATOM 1336 O O . ARG B 1 25 ? 4.969 23.109 2.541 1 95.56 25 ARG B O 1
ATOM 1343 N N . VAL B 1 26 ? 5.547 25.109 3.301 1 95.31 26 VAL B N 1
ATOM 1344 C CA . VAL B 1 26 ? 5.434 24.672 4.688 1 95.31 26 VAL B CA 1
ATOM 1345 C C . VAL B 1 26 ? 4.441 25.562 5.434 1 95.31 26 VAL B C 1
ATOM 1347 O O . VAL B 1 26 ? 4.484 26.781 5.316 1 95.31 26 VAL B O 1
ATOM 1350 N N . ASP B 1 27 ? 3.512 24.922 6.078 1 94.94 27 ASP B N 1
ATOM 1351 C CA . ASP B 1 27 ? 2.596 25.609 6.988 1 94.94 27 ASP B CA 1
ATOM 1352 C C . ASP B 1 27 ? 2.758 25.094 8.414 1 94.94 27 ASP B C 1
ATOM 1354 O O . ASP B 1 27 ? 2.924 23.891 8.641 1 94.94 27 ASP B O 1
ATOM 1358 N N . HIS B 1 28 ? 2.656 25.969 9.383 1 93.25 28 HIS B N 1
ATOM 1359 C CA . HIS B 1 28 ? 2.838 25.609 10.781 1 93.25 28 HIS B CA 1
ATOM 1360 C C . HIS B 1 28 ? 1.53 25.75 11.562 1 93.25 28 HIS B C 1
ATOM 1362 O O . HIS B 1 28 ? 1.482 25.453 12.758 1 93.25 28 HIS B O 1
ATOM 1368 N N . ASP B 1 29 ? 0.536 26.156 10.805 1 92.31 29 ASP B N 1
ATOM 1369 C CA . ASP B 1 29 ? -0.795 26.359 11.367 1 92.31 29 ASP B CA 1
ATOM 1370 C C . ASP B 1 29 ? -1.832 25.516 10.633 1 92.31 29 ASP B C 1
ATOM 1372 O O . ASP B 1 29 ? -1.938 25.578 9.406 1 92.31 29 ASP B O 1
ATOM 1376 N N . GLU B 1 30 ? -2.604 24.781 11.359 1 92.38 30 GLU B N 1
ATOM 1377 C CA . GLU B 1 30 ? -3.529 23.828 10.766 1 92.38 30 GLU B CA 1
ATOM 1378 C C . GLU B 1 30 ? -4.609 24.547 9.953 1 92.38 30 GLU B C 1
ATOM 1380 O O . GLU B 1 30 ? -5.016 24.062 8.891 1 92.38 30 GLU B O 1
ATOM 1385 N N . ILE B 1 31 ? -5.059 25.688 10.477 1 94.31 31 ILE B N 1
ATOM 1386 C CA . ILE B 1 31 ? -6.117 26.406 9.797 1 94.31 31 ILE B CA 1
ATOM 1387 C C . ILE B 1 31 ? -5.57 27.031 8.516 1 94.31 31 ILE B C 1
ATOM 1389 O O . ILE B 1 31 ? -6.176 26.922 7.449 1 94.31 31 ILE B O 1
ATOM 1393 N N . LYS B 1 32 ? -4.461 27.656 8.594 1 95.75 32 LYS B N 1
ATOM 1394 C CA . LYS B 1 32 ? -3.824 28.25 7.414 1 95.75 32 LYS B CA 1
ATOM 1395 C C . LYS B 1 32 ? -3.484 27.172 6.383 1 95.75 32 LYS B C 1
ATOM 1397 O O . LYS B 1 32 ? -3.641 27.391 5.18 1 95.75 32 LYS B O 1
ATOM 1402 N N . ALA B 1 33 ? -3.084 26.047 6.926 1 97.25 33 ALA B N 1
ATOM 1403 C CA . ALA B 1 33 ? -2.725 24.953 6.031 1 97.25 33 ALA B CA 1
ATOM 1404 C C . ALA B 1 33 ? -3.945 24.438 5.266 1 97.25 33 ALA B C 1
ATOM 1406 O O . ALA B 1 33 ? -3.859 24.156 4.07 1 97.25 33 ALA B O 1
ATOM 1407 N N . LEU B 1 34 ? -5.027 24.344 5.996 1 97.69 34 LEU B N 1
ATOM 1408 C CA . LEU B 1 34 ? -6.258 23.875 5.363 1 97.69 34 LEU B CA 1
ATOM 1409 C C . LEU B 1 34 ? -6.672 24.812 4.23 1 97.69 34 LEU B C 1
ATOM 1411 O O . LEU B 1 34 ? -7.035 24.359 3.145 1 97.69 34 LEU B O 1
ATOM 1415 N N . ILE B 1 35 ? -6.602 26.078 4.469 1 97.94 35 ILE B N 1
ATOM 1416 C CA . ILE B 1 35 ? -6.938 27.078 3.475 1 97.94 35 ILE B CA 1
ATOM 1417 C C . ILE B 1 35 ? -5.984 26.969 2.285 1 97.94 35 ILE B C 1
ATOM 1419 O O . ILE B 1 35 ? -6.418 27.016 1.131 1 97.94 35 ILE B O 1
ATOM 1423 N N . ALA B 1 36 ? -4.746 26.797 2.549 1 98.19 36 ALA B N 1
ATOM 1424 C CA . ALA B 1 36 ? -3.736 26.688 1.498 1 98.19 36 ALA B CA 1
ATOM 1425 C C . ALA B 1 36 ? -3.973 25.438 0.645 1 98.19 36 ALA B C 1
ATOM 1427 O O . ALA B 1 36 ? -3.867 25.5 -0.583 1 98.19 36 ALA B O 1
ATOM 1428 N N . VAL B 1 37 ? -4.309 24.312 1.251 1 98.56 37 VAL B N 1
ATOM 1429 C CA . VAL B 1 37 ? -4.539 23.047 0.547 1 98.56 37 VAL B CA 1
ATOM 1430 C C . VAL B 1 37 ? -5.762 23.188 -0.36 1 98.56 37 VAL B C 1
ATOM 1432 O O . VAL B 1 37 ? -5.754 22.703 -1.496 1 98.56 37 VAL B O 1
ATOM 1435 N N . GLU B 1 38 ? -6.766 23.812 0.18 1 98.44 38 GLU B N 1
ATOM 1436 C CA . GLU B 1 38 ? -7.977 24.016 -0.612 1 98.44 38 GLU B CA 1
ATOM 1437 C C . GLU B 1 38 ? -7.703 24.906 -1.817 1 98.44 38 GLU B C 1
ATOM 1439 O O . GLU B 1 38 ? -8.219 24.656 -2.91 1 98.44 38 GLU B O 1
ATOM 1444 N N . ARG B 1 39 ? -6.871 25.859 -1.64 1 98.12 39 ARG B N 1
ATOM 1445 C CA . ARG B 1 39 ? -6.574 26.859 -2.666 1 98.12 39 ARG B CA 1
ATOM 1446 C C . ARG B 1 39 ? -5.609 26.297 -3.705 1 98.12 39 ARG B C 1
ATOM 1448 O O . ARG B 1 39 ? -5.84 26.422 -4.91 1 98.12 39 ARG B O 1
ATOM 1455 N N . ASP B 1 40 ? -4.551 25.656 -3.24 1 98.19 40 ASP B N 1
ATOM 1456 C CA . ASP B 1 40 ? -3.414 25.328 -4.098 1 98.19 40 ASP B CA 1
ATOM 1457 C C . ASP B 1 40 ? -3.525 23.906 -4.645 1 98.19 40 ASP B C 1
ATOM 1459 O O . ASP B 1 40 ? -2.859 23.562 -5.621 1 98.19 40 ASP B O 1
ATOM 1463 N N . LYS B 1 41 ? -4.328 23.047 -3.955 1 98.19 41 LYS B N 1
ATOM 1464 C CA . LYS B 1 41 ? -4.551 21.656 -4.348 1 98.19 41 LYS B CA 1
ATOM 1465 C C . LYS B 1 41 ? -3.234 20.953 -4.652 1 98.19 41 LYS B C 1
ATOM 1467 O O . LYS B 1 41 ? -3.043 20.422 -5.75 1 98.19 41 LYS B O 1
ATOM 1472 N N . PRO B 1 42 ? -2.316 20.969 -3.666 1 98.56 42 PRO B N 1
ATOM 1473 C CA . PRO B 1 42 ? -1.046 20.281 -3.889 1 98.56 42 PRO B CA 1
ATOM 1474 C C . PRO B 1 42 ? -1.23 18.812 -4.227 1 98.56 42 PRO B C 1
ATOM 1476 O O . PRO B 1 42 ? -2.197 18.188 -3.779 1 98.56 42 PRO B O 1
ATOM 1479 N N . LEU B 1 43 ? -0.316 18.266 -4.957 1 98 43 LEU B N 1
ATOM 1480 C CA . LEU B 1 43 ? -0.399 16.844 -5.285 1 98 43 LEU B CA 1
ATOM 1481 C C . LEU B 1 43 ? -0.223 15.992 -4.035 1 98 43 LEU B C 1
ATOM 1483 O O . LEU B 1 43 ? -0.897 14.969 -3.875 1 98 43 LEU B O 1
ATOM 1487 N N . ILE B 1 44 ? 0.687 16.484 -3.17 1 98 44 ILE B N 1
ATOM 1488 C CA . ILE B 1 44 ? 1.004 15.719 -1.97 1 98 44 ILE B CA 1
ATOM 1489 C C . ILE B 1 44 ? 0.911 16.625 -0.741 1 98 44 ILE B C 1
ATOM 1491 O O . ILE B 1 44 ? 1.362 17.766 -0.771 1 98 44 ILE B O 1
ATOM 1495 N N . VAL B 1 45 ? 0.342 16.141 0.286 1 98.19 45 VAL B N 1
ATOM 1496 C CA . VAL B 1 45 ? 0.34 16.75 1.61 1 98.19 45 VAL B CA 1
ATOM 1497 C C . VAL B 1 45 ? 1.078 15.852 2.598 1 98.19 45 VAL B C 1
ATOM 1499 O O . VAL B 1 45 ? 0.77 14.664 2.713 1 98.19 45 VAL B O 1
ATOM 1502 N N . VAL B 1 46 ? 2.07 16.359 3.201 1 97.62 46 VAL B N 1
ATOM 1503 C CA . VAL B 1 46 ? 2.764 15.672 4.289 1 97.62 46 VAL B CA 1
ATOM 1504 C C . VAL B 1 46 ? 2.332 16.266 5.629 1 97.62 46 VAL B C 1
ATOM 1506 O O . VAL B 1 46 ? 2.494 17.469 5.867 1 97.62 46 VAL B O 1
ATOM 1509 N N . LEU B 1 47 ? 1.78 15.422 6.461 1 97.12 47 LEU B N 1
ATOM 1510 C CA . LEU B 1 47 ? 1.215 15.875 7.727 1 97.12 47 LEU B CA 1
ATOM 1511 C C . LEU B 1 47 ? 1.966 15.273 8.906 1 97.12 47 LEU B C 1
ATOM 1513 O O . LEU B 1 47 ? 2.098 14.047 9 1 97.12 47 LEU B O 1
ATOM 1517 N N . ARG B 1 48 ? 2.4 16.125 9.703 1 95.44 48 ARG B N 1
ATOM 1518 C CA . ARG B 1 48 ? 2.967 15.672 10.969 1 95.44 48 ARG B CA 1
ATOM 1519 C C . ARG B 1 48 ? 1.87 15.242 11.938 1 95.44 48 ARG B C 1
ATOM 1521 O O . ARG B 1 48 ? 0.907 15.977 12.156 1 95.44 48 ARG B O 1
ATOM 1528 N N . TYR B 1 49 ? 2.07 13.992 12.422 1 93.19 49 TYR B N 1
ATOM 1529 C CA . TYR B 1 49 ? 1.111 13.516 13.414 1 93.19 49 TYR B CA 1
ATOM 1530 C C . TYR B 1 49 ? 1.249 14.289 14.719 1 93.19 49 TYR B C 1
ATOM 1532 O O . TYR B 1 49 ? 2.363 14.547 15.18 1 93.19 49 TYR B O 1
ATOM 1540 N N . GLU B 1 50 ? 0.128 14.695 15.328 1 82 50 GLU B N 1
ATOM 1541 C CA . GLU B 1 50 ? 0.048 15.312 16.656 1 82 50 GLU B CA 1
ATOM 1542 C C . GLU B 1 50 ? -0.638 14.383 17.656 1 82 50 GLU B C 1
ATOM 1544 O O . GLU B 1 50 ? -1.446 13.531 17.266 1 82 50 GLU B O 1
ATOM 1549 N N . LEU B 1 51 ? -0.216 14.336 18.875 1 66.62 51 LEU B N 1
ATOM 1550 C CA . LEU B 1 51 ? -0.611 13.43 19.953 1 66.62 51 LEU B CA 1
ATOM 1551 C C . LEU B 1 51 ? -2.111 13.516 20.219 1 66.62 51 LEU B C 1
ATOM 1553 O O . LEU B 1 51 ? -2.66 12.719 20.969 1 66.62 51 LEU B O 1
ATOM 1557 N N . ARG B 1 52 ? -2.814 14.281 19.594 1 72.75 52 ARG B N 1
ATOM 1558 C CA . ARG B 1 52 ? -4.262 14.203 19.766 1 72.75 52 ARG B CA 1
ATOM 1559 C C . ARG B 1 52 ? -4.902 13.406 18.641 1 72.75 52 ARG B C 1
ATOM 1561 O O . ARG B 1 52 ? -5.328 13.984 17.625 1 72.75 52 ARG B O 1
ATOM 1568 N N . GLU B 1 53 ? -4.961 12.039 18.672 1 66.75 53 GLU B N 1
ATOM 1569 C CA . GLU B 1 53 ? -5.383 11.086 17.656 1 66.75 53 GLU B CA 1
ATOM 1570 C C . GLU B 1 53 ? -6.645 11.555 16.938 1 66.75 53 GLU B C 1
ATOM 1572 O O . GLU B 1 53 ? -6.645 11.719 15.719 1 66.75 53 GLU B O 1
ATOM 1577 N N . GLN B 1 54 ? -7.723 11.758 17.719 1 72.94 54 GLN B N 1
ATOM 1578 C CA . GLN B 1 54 ? -8.992 12.148 17.109 1 72.94 54 GLN B CA 1
ATOM 1579 C C . GLN B 1 54 ? -8.852 13.461 16.344 1 72.94 54 GLN B C 1
ATOM 1581 O O . GLN B 1 54 ? -9.406 13.602 15.25 1 72.94 54 GLN B O 1
ATOM 1586 N N . GLN B 1 55 ? -7.992 14.102 16.891 1 87.94 55 GLN B N 1
ATOM 1587 C CA . GLN B 1 55 ? -7.848 15.398 16.234 1 87.94 55 GLN B CA 1
ATOM 1588 C C . GLN B 1 55 ? -7.109 15.281 14.914 1 87.94 55 GLN B C 1
ATOM 1590 O O . GLN B 1 55 ? -7.496 15.898 13.922 1 87.94 55 GLN B O 1
ATOM 1595 N N . THR B 1 56 ? -6.207 14.336 14.875 1 94.06 56 THR B N 1
ATOM 1596 C CA . THR B 1 56 ? -5.449 14.188 13.641 1 94.06 56 THR B CA 1
ATOM 1597 C C . THR B 1 56 ? -6.309 13.555 12.555 1 94.06 56 THR B C 1
ATOM 1599 O O . THR B 1 56 ? -6.312 14.016 11.406 1 9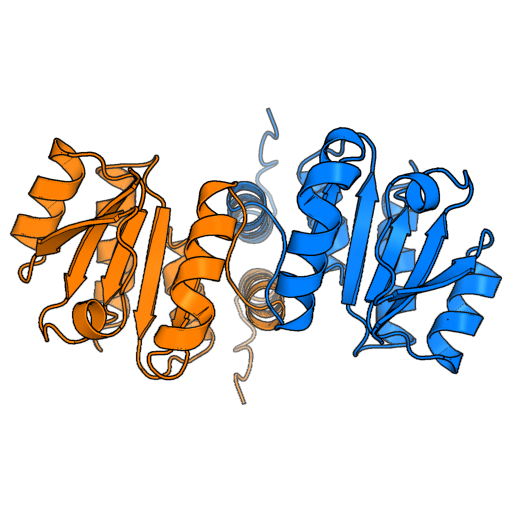4.06 56 THR B O 1
ATOM 1602 N N . ALA B 1 57 ? -7.027 12.523 12.922 1 93.62 57 ALA B N 1
ATOM 1603 C CA . ALA B 1 57 ? -7.902 11.828 11.977 1 93.62 57 ALA B CA 1
ATOM 1604 C C . ALA B 1 57 ? -8.953 12.773 11.414 1 93.62 57 ALA B C 1
ATOM 1606 O O . ALA B 1 57 ? -9.211 12.781 10.203 1 93.62 57 ALA B O 1
ATOM 1607 N N . GLU B 1 58 ? -9.516 13.586 12.289 1 94.88 58 GLU B N 1
ATOM 1608 C CA . GLU B 1 58 ? -10.508 14.562 11.852 1 94.88 58 GLU B CA 1
ATOM 1609 C C . GLU B 1 58 ? -9.891 15.586 10.906 1 94.88 58 GLU B C 1
ATOM 1611 O O . GLU B 1 58 ? -10.508 15.984 9.922 1 94.88 58 GLU B O 1
ATOM 1616 N N . TYR B 1 59 ? -8.703 15.984 11.234 1 96.56 59 TYR B N 1
ATOM 1617 C CA . TYR B 1 59 ? -8.008 16.953 10.398 1 96.56 59 TYR B CA 1
ATOM 1618 C C . TYR B 1 59 ? -7.699 16.359 9.023 1 96.56 59 TYR B C 1
ATOM 1620 O O . TYR B 1 59 ? -7.836 17.031 8 1 96.56 59 TYR B O 1
ATOM 1628 N N . ILE B 1 60 ? -7.332 15.109 8.938 1 96.81 60 ILE B N 1
ATOM 1629 C CA . ILE B 1 60 ? -7.078 14.422 7.672 1 96.81 60 ILE B CA 1
ATOM 1630 C C . ILE B 1 60 ? -8.352 14.398 6.832 1 96.81 60 ILE B C 1
ATOM 1632 O O . ILE B 1 60 ? -8.312 14.648 5.629 1 96.81 60 ILE B O 1
ATOM 1636 N N . ALA B 1 61 ? -9.445 14.156 7.52 1 96.5 61 ALA B N 1
ATOM 1637 C CA . ALA B 1 61 ? -10.719 14.141 6.812 1 96.5 61 ALA B CA 1
ATOM 1638 C C . ALA B 1 61 ? -11.031 15.5 6.207 1 96.5 61 ALA B C 1
ATOM 1640 O O . ALA B 1 61 ? -11.531 15.594 5.082 1 96.5 61 ALA B O 1
ATOM 1641 N N . LEU B 1 62 ? -10.75 16.547 6.945 1 97.5 62 LEU B N 1
ATOM 1642 C CA . LEU B 1 62 ? -10.961 17.906 6.457 1 97.5 62 LEU B CA 1
ATOM 1643 C C . LEU B 1 62 ? -10.062 18.203 5.258 1 97.5 62 LEU B C 1
ATOM 1645 O O . LEU B 1 62 ? -10.516 18.766 4.262 1 97.5 62 LEU B O 1
ATOM 1649 N N . LEU B 1 63 ? -8.805 17.781 5.34 1 98.12 63 LEU B N 1
ATOM 1650 C CA . LEU B 1 63 ? -7.863 17.969 4.238 1 98.12 63 LEU B CA 1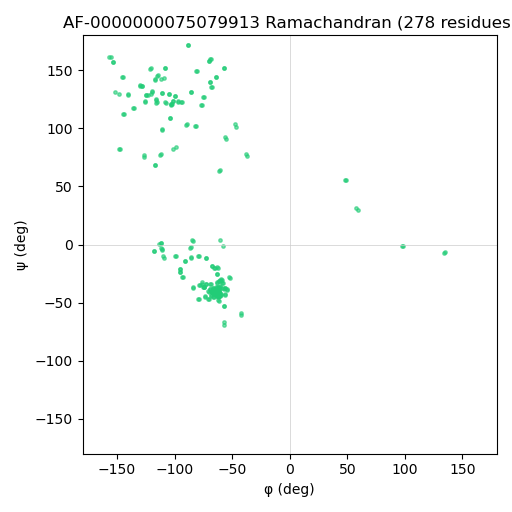
ATOM 1651 C C . LEU B 1 63 ? -8.328 17.234 2.986 1 98.12 63 LEU B C 1
ATOM 1653 O O . LEU B 1 63 ? -8.266 17.781 1.883 1 98.12 63 LEU B O 1
ATOM 1657 N N . ASN B 1 64 ? -8.742 16.016 3.25 1 97.12 64 ASN B N 1
ATOM 1658 C CA . ASN B 1 64 ? -9.234 15.211 2.146 1 97.12 64 ASN B CA 1
ATOM 1659 C C . ASN B 1 64 ? -10.453 15.844 1.478 1 97.12 64 ASN B C 1
ATOM 1661 O O . ASN B 1 64 ? -10.57 15.836 0.251 1 97.12 64 ASN B O 1
ATOM 1665 N N . ALA B 1 65 ? -11.359 16.375 2.254 1 97.25 65 ALA B N 1
ATOM 1666 C CA . ALA B 1 65 ? -12.539 17.047 1.72 1 97.25 65 ALA B CA 1
ATOM 1667 C C . ALA B 1 65 ? -12.148 18.312 0.957 1 97.25 65 ALA B C 1
ATOM 1669 O O . ALA B 1 65 ? -12.734 18.625 -0.081 1 97.25 65 ALA B O 1
ATOM 1670 N N . ALA B 1 66 ? -11.188 19.031 1.447 1 97.94 66 ALA B N 1
ATOM 1671 C CA . ALA B 1 66 ? -10.742 20.297 0.855 1 97.94 66 ALA B CA 1
ATOM 1672 C C . ALA B 1 66 ? -10.047 20.047 -0.482 1 97.94 66 ALA B C 1
ATOM 1674 O O . ALA B 1 66 ? -10.141 20.875 -1.396 1 97.94 66 ALA B O 1
ATOM 1675 N N . SER B 1 67 ? -9.344 18.938 -0.609 1 98.25 67 SER B N 1
ATOM 1676 C CA . SER B 1 67 ? -8.617 18.562 -1.817 1 98.25 67 SER B CA 1
ATOM 1677 C C . SER B 1 67 ? -8.586 17.047 -2.004 1 98.25 67 SER B C 1
ATOM 1679 O O . SER B 1 67 ? -7.574 16.406 -1.718 1 98.25 67 SER B O 1
ATOM 1681 N N . PRO B 1 68 ? -9.664 16.453 -2.572 1 96.5 68 PRO B N 1
ATOM 1682 C CA . PRO B 1 68 ? -9.82 15.008 -2.654 1 96.5 68 PRO B CA 1
ATOM 1683 C C . PRO B 1 68 ? -8.734 14.344 -3.502 1 96.5 68 PRO B C 1
ATOM 1685 O O . PRO B 1 68 ? -8.445 13.156 -3.332 1 96.5 68 PRO B O 1
ATOM 1688 N N . ASP B 1 69 ? -8.086 15.102 -4.332 1 96.25 69 ASP B N 1
ATOM 1689 C CA . ASP B 1 69 ? -7.09 14.523 -5.227 1 96.25 69 ASP B CA 1
ATOM 1690 C C . ASP B 1 69 ? -5.699 14.547 -4.598 1 96.25 69 ASP B C 1
ATOM 1692 O O . ASP B 1 69 ? -4.777 13.898 -5.094 1 96.25 69 ASP B O 1
ATOM 1696 N N . SER B 1 70 ? -5.551 15.336 -3.51 1 98 70 SER B N 1
ATOM 1697 C CA . SER B 1 70 ? -4.27 15.352 -2.812 1 98 70 SER B CA 1
ATOM 1698 C C . SER B 1 70 ? -4.012 14.023 -2.102 1 98 70 SER B C 1
ATOM 1700 O O . SER B 1 70 ? -4.926 13.445 -1.514 1 98 70 SER B O 1
ATOM 1702 N N . LYS B 1 71 ? -2.779 13.609 -2.174 1 97.94 71 LYS B N 1
ATOM 1703 C CA . LYS B 1 71 ? -2.355 12.414 -1.454 1 97.94 71 LYS B CA 1
ATOM 1704 C C . LYS B 1 71 ? -1.702 12.773 -0.122 1 97.94 71 LYS B C 1
ATOM 1706 O O . LYS B 1 71 ? -0.712 13.508 -0.089 1 97.94 71 LYS B O 1
ATOM 1711 N N . ILE B 1 72 ? -2.24 12.242 0.923 1 97.94 72 ILE B N 1
ATOM 1712 C CA . ILE B 1 72 ? -1.787 12.641 2.252 1 97.94 72 ILE B CA 1
ATOM 1713 C C . ILE B 1 72 ? -0.851 11.578 2.818 1 97.94 72 ILE B C 1
ATOM 1715 O O . ILE B 1 72 ? -1.208 10.398 2.887 1 97.94 72 ILE B O 1
ATOM 1719 N N . ILE B 1 73 ? 0.296 11.977 3.154 1 98 73 ILE B N 1
ATOM 1720 C CA . ILE B 1 73 ? 1.261 11.125 3.852 1 98 73 ILE B CA 1
ATOM 1721 C C . ILE B 1 73 ? 1.394 11.586 5.301 1 98 73 ILE B C 1
ATOM 1723 O O . ILE B 1 73 ? 1.724 12.742 5.566 1 98 73 ILE B O 1
ATOM 1727 N N . LEU B 1 74 ? 1.127 10.68 6.199 1 97.38 74 LEU B N 1
ATOM 1728 C CA . LEU B 1 74 ? 1.298 10.93 7.629 1 97.38 74 LEU B CA 1
ATOM 1729 C C . LEU B 1 74 ? 2.732 10.648 8.062 1 97.38 74 LEU B C 1
ATOM 1731 O O . LEU B 1 74 ? 3.32 9.641 7.66 1 97.38 74 LEU B O 1
ATOM 1735 N N . VAL B 1 75 ? 3.355 11.539 8.773 1 96.81 75 VAL B N 1
ATOM 1736 C CA . VAL B 1 75 ? 4.68 11.359 9.352 1 96.81 75 VAL B CA 1
ATOM 1737 C C . VAL B 1 75 ? 4.602 11.492 10.875 1 96.81 75 VAL B C 1
ATOM 1739 O O . VAL B 1 75 ? 3.994 12.43 11.391 1 96.81 75 VAL B O 1
ATOM 1742 N N . ALA B 1 76 ? 5.18 10.562 11.602 1 94.44 76 ALA B N 1
ATOM 1743 C CA . ALA B 1 76 ? 5.117 10.539 13.055 1 94.44 76 ALA B CA 1
ATOM 1744 C C . ALA B 1 76 ? 6.324 9.82 13.648 1 94.44 76 ALA B C 1
ATOM 1746 O O . ALA B 1 76 ? 7.055 9.133 12.938 1 94.44 76 ALA B O 1
ATOM 1747 N N . PRO B 1 77 ? 6.719 10.07 14.906 1 92.31 77 PRO B N 1
ATOM 1748 C CA . PRO B 1 77 ? 7.754 9.25 15.531 1 92.31 77 PRO B CA 1
ATOM 1749 C C . PRO B 1 77 ? 7.398 7.762 15.555 1 92.31 77 PRO B C 1
ATOM 1751 O O . PRO B 1 77 ? 8.062 6.953 14.898 1 92.31 77 PRO B O 1
ATOM 1754 N N . GLU B 1 78 ? 6.48 7.305 16.281 1 92.75 78 GLU B N 1
ATOM 1755 C CA . GLU B 1 78 ? 5.934 5.957 16.391 1 92.75 78 GLU B CA 1
ATOM 1756 C C . GLU B 1 78 ? 4.453 5.988 16.75 1 92.75 78 GLU B C 1
ATOM 1758 O O . GLU B 1 78 ? 4.055 6.668 17.703 1 92.75 78 GLU B O 1
ATOM 1763 N N . LEU B 1 79 ? 3.656 5.27 16 1 94 79 LEU B N 1
ATOM 1764 C CA . LEU B 1 79 ? 2.227 5.168 16.281 1 94 79 LEU B CA 1
ATOM 1765 C C . LEU B 1 79 ? 1.826 3.719 16.531 1 94 79 LEU B C 1
ATOM 1767 O O . LEU B 1 79 ? 2.514 2.793 16.094 1 94 79 LEU B O 1
ATOM 1771 N N . THR B 1 80 ? 0.81 3.627 17.297 1 93.31 80 THR B N 1
ATOM 1772 C CA . THR B 1 80 ? 0.197 2.305 17.391 1 93.31 80 THR B CA 1
ATOM 1773 C C . THR B 1 80 ? -0.491 1.938 16.078 1 93.31 80 THR B C 1
ATOM 1775 O O . THR B 1 80 ? -0.828 2.816 15.281 1 93.31 80 THR B O 1
ATOM 1778 N N . ASP B 1 81 ? -0.735 0.65 15.828 1 93.31 81 ASP B N 1
ATOM 1779 C CA . ASP B 1 81 ? -1.443 0.194 14.633 1 93.31 81 ASP B CA 1
ATOM 1780 C C . ASP B 1 81 ? -2.818 0.851 14.531 1 93.31 81 ASP B C 1
ATOM 1782 O O . ASP B 1 81 ? -3.242 1.243 13.438 1 93.31 81 ASP B O 1
ATOM 1786 N N . ARG B 1 82 ? -3.404 0.999 15.68 1 91.5 82 ARG B N 1
ATOM 1787 C CA . ARG B 1 82 ? -4.734 1.598 15.695 1 91.5 82 ARG B CA 1
ATOM 1788 C C . ARG B 1 82 ? -4.688 3.049 15.234 1 91.5 82 ARG B C 1
ATOM 1790 O O . ARG B 1 82 ? -5.551 3.49 14.469 1 91.5 82 ARG B O 1
ATOM 1797 N N . GLU B 1 83 ? -3.707 3.754 15.633 1 93.06 83 GLU B N 1
ATOM 1798 C CA . GLU B 1 83 ? -3.572 5.152 15.234 1 93.06 83 GLU B CA 1
ATOM 1799 C C . GLU B 1 83 ? -3.318 5.273 13.734 1 93.06 83 GLU B C 1
ATOM 1801 O O . GLU B 1 83 ? -3.881 6.148 13.07 1 93.06 83 GLU B O 1
ATOM 1806 N N . VAL B 1 84 ? -2.479 4.406 13.219 1 94.94 84 VAL B N 1
ATOM 1807 C CA . VAL B 1 84 ? -2.207 4.395 11.781 1 94.94 84 VAL B CA 1
ATOM 1808 C C . VAL B 1 84 ? -3.494 4.098 11.016 1 94.94 84 VAL B C 1
ATOM 1810 O O . VAL B 1 84 ? -3.824 4.797 10.055 1 94.94 84 VAL B O 1
ATOM 1813 N N . ILE B 1 85 ? -4.234 3.102 11.531 1 93.06 85 ILE B N 1
ATOM 1814 C CA . ILE B 1 85 ? -5.461 2.664 10.875 1 93.06 85 ILE B CA 1
ATOM 1815 C C . ILE B 1 85 ? -6.477 3.805 10.867 1 93.06 85 ILE B C 1
ATOM 1817 O O . ILE B 1 85 ? -7.094 4.082 9.836 1 93.06 85 ILE B O 1
ATOM 1821 N N . ASP B 1 86 ? -6.621 4.523 11.977 1 91.88 86 ASP B N 1
ATOM 1822 C CA . ASP B 1 86 ? -7.559 5.637 12.07 1 91.88 86 ASP B CA 1
ATOM 1823 C C . ASP B 1 86 ? -7.223 6.723 11.047 1 91.88 86 ASP B C 1
ATOM 1825 O O . ASP B 1 86 ? -8.117 7.312 10.438 1 91.88 86 ASP B O 1
ATOM 1829 N N . CYS B 1 87 ? -5.965 6.938 10.805 1 94.31 87 CYS B N 1
ATOM 1830 C CA . CYS B 1 87 ? -5.539 7.969 9.859 1 94.31 87 CYS B CA 1
ATOM 1831 C C . CYS B 1 87 ? -5.785 7.527 8.422 1 94.31 87 CYS B C 1
ATOM 1833 O O . CYS B 1 87 ? -6.176 8.336 7.578 1 94.31 87 CYS B O 1
ATOM 1835 N N . LEU B 1 88 ? -5.594 6.238 8.148 1 93.88 88 LEU B N 1
ATOM 1836 C CA . LEU B 1 88 ? -5.844 5.711 6.809 1 93.88 88 LEU B CA 1
ATOM 1837 C C . LEU B 1 88 ? -7.332 5.754 6.477 1 93.88 88 LEU B C 1
ATOM 1839 O O . LEU B 1 88 ? -7.711 6.137 5.367 1 93.88 88 LEU B O 1
ATOM 1843 N N . VAL B 1 89 ? -8.102 5.41 7.48 1 91.19 89 VAL B N 1
ATOM 1844 C CA . VAL B 1 89 ? -9.555 5.441 7.32 1 91.19 89 VAL B CA 1
ATOM 1845 C C . VAL B 1 89 ? -10.008 6.867 7.016 1 91.19 89 VAL B C 1
ATOM 1847 O O . VAL B 1 89 ? -10.938 7.074 6.234 1 91.19 89 VAL B O 1
ATOM 1850 N N . SER B 1 90 ? -9.305 7.805 7.535 1 92.81 90 SER B N 1
ATOM 1851 C CA . SER B 1 90 ? -9.695 9.203 7.41 1 92.81 90 SER B CA 1
ATOM 1852 C C . SER B 1 90 ? -9.188 9.805 6.105 1 92.81 90 SER B C 1
ATOM 1854 O O . SER B 1 90 ? -9.531 10.938 5.762 1 92.81 90 SER B O 1
ATOM 1856 N N . GLY B 1 91 ? -8.273 9.047 5.426 1 94.69 91 GLY B N 1
ATOM 1857 C CA . GLY B 1 91 ? -7.945 9.531 4.094 1 94.69 91 GLY B CA 1
ATOM 1858 C C . GLY B 1 91 ? -6.457 9.523 3.807 1 94.69 91 GLY B C 1
ATOM 1859 O O . GLY B 1 91 ? -6.035 9.789 2.678 1 94.69 91 GLY B O 1
ATOM 1860 N N . ALA B 1 92 ? -5.625 9.227 4.777 1 96.56 92 ALA B N 1
ATOM 1861 C CA . ALA B 1 92 ? -4.191 9.141 4.523 1 96.56 92 ALA B CA 1
ATOM 1862 C C . ALA B 1 92 ? -3.875 8 3.553 1 96.56 92 ALA B C 1
ATOM 1864 O O . ALA B 1 92 ? -4.527 6.957 3.578 1 96.56 92 ALA B O 1
ATOM 1865 N N . GLN B 1 93 ? -2.916 8.188 2.715 1 96.88 93 GLN B N 1
ATOM 1866 C CA . GLN B 1 93 ? -2.523 7.203 1.71 1 96.88 93 GLN B CA 1
ATOM 1867 C C . GLN B 1 93 ? -1.166 6.59 2.041 1 96.88 93 GLN B C 1
ATOM 1869 O O . GLN B 1 93 ? -0.745 5.621 1.406 1 96.88 93 GLN B O 1
ATOM 1874 N N . GLY B 1 94 ? -0.465 7.121 2.994 1 97.69 94 GLY B N 1
ATOM 1875 C CA . GLY B 1 94 ? 0.825 6.605 3.426 1 97.69 94 GLY B CA 1
ATOM 1876 C C . GLY B 1 94 ? 1.182 7.004 4.848 1 97.69 94 GLY B C 1
ATOM 1877 O O . GLY B 1 94 ? 0.583 7.926 5.406 1 97.69 94 GLY B O 1
ATOM 1878 N N . TYR B 1 95 ? 2.111 6.277 5.41 1 97.5 95 TYR B N 1
ATOM 1879 C CA . TYR B 1 95 ? 2.652 6.516 6.742 1 97.5 95 TYR B CA 1
ATOM 1880 C C . TYR B 1 95 ? 4.156 6.277 6.773 1 97.5 95 TYR B C 1
ATOM 1882 O O . TYR B 1 95 ? 4.641 5.266 6.258 1 97.5 95 TYR B O 1
ATOM 1890 N N . LEU B 1 96 ? 4.844 7.289 7.312 1 97.12 96 LEU B N 1
ATOM 1891 C CA . LEU B 1 96 ? 6.285 7.191 7.52 1 97.12 96 LEU B CA 1
ATOM 1892 C C . LEU B 1 96 ? 6.652 7.547 8.953 1 97.12 96 LEU B C 1
ATOM 1894 O O . LEU B 1 96 ? 6.125 8.508 9.516 1 97.12 96 LEU B O 1
ATOM 1898 N N . GLN B 1 97 ? 7.531 6.727 9.477 1 95.25 97 GLN B N 1
ATOM 1899 C CA . GLN B 1 97 ? 8.133 7.094 10.758 1 95.25 97 GLN B CA 1
ATOM 1900 C C . GLN B 1 97 ? 9.273 8.086 10.555 1 95.25 97 GLN B C 1
ATOM 1902 O O . GLN B 1 97 ? 10.008 8.016 9.562 1 95.25 97 GLN B O 1
ATOM 1907 N N . PHE B 1 98 ? 9.469 8.945 11.555 1 93.94 98 PHE B N 1
ATOM 1908 C CA . PHE B 1 98 ? 10.562 9.906 11.492 1 93.94 98 PHE B CA 1
ATOM 1909 C C . PHE B 1 98 ? 11.891 9.203 11.25 1 93.94 98 PHE B C 1
ATOM 1911 O O . PHE B 1 98 ? 12.703 9.664 10.445 1 93.94 98 PHE B O 1
ATOM 1918 N N . ALA B 1 99 ? 12.078 8.102 11.844 1 93.25 99 ALA B N 1
ATOM 1919 C CA . ALA B 1 99 ? 13.344 7.375 11.773 1 93.25 99 ALA B CA 1
ATOM 1920 C C . ALA B 1 99 ? 13.617 6.898 10.352 1 93.25 99 ALA B C 1
ATOM 1922 O O . ALA B 1 99 ? 14.766 6.652 9.977 1 93.25 99 ALA B O 1
ATOM 1923 N N . ASP B 1 100 ? 12.578 6.82 9.523 1 94 100 ASP B N 1
ATOM 1924 C CA . ASP B 1 100 ? 12.711 6.266 8.18 1 94 100 ASP B CA 1
ATOM 1925 C C . ASP B 1 100 ? 12.523 7.348 7.117 1 94 100 ASP B C 1
ATOM 1927 O O . ASP B 1 100 ? 12.609 7.066 5.918 1 94 100 ASP B O 1
ATOM 1931 N N . LEU B 1 101 ? 12.312 8.508 7.535 1 93.94 101 LEU B N 1
ATOM 1932 C CA . LEU B 1 101 ? 11.922 9.586 6.629 1 93.94 101 LEU B CA 1
ATOM 1933 C C . LEU B 1 101 ? 13 9.844 5.59 1 93.94 101 LEU B C 1
ATOM 1935 O O . LEU B 1 101 ? 12.727 9.867 4.387 1 93.94 101 LEU B O 1
ATOM 1939 N N . ALA B 1 102 ? 14.242 9.969 6.035 1 92.62 102 ALA B N 1
ATOM 1940 C CA . ALA B 1 102 ? 15.344 10.273 5.125 1 92.62 102 ALA B CA 1
ATOM 1941 C C . ALA B 1 102 ? 15.531 9.156 4.102 1 92.62 102 ALA B C 1
ATOM 1943 O O . ALA B 1 102 ? 15.844 9.422 2.938 1 92.62 102 ALA B O 1
ATOM 1944 N N . ARG B 1 103 ? 15.266 8 4.496 1 93.75 103 ARG B N 1
ATOM 1945 C CA . ARG B 1 103 ? 15.555 6.824 3.686 1 93.75 103 ARG B CA 1
ATOM 1946 C C . ARG B 1 103 ? 14.43 6.562 2.689 1 93.75 103 ARG B C 1
ATOM 1948 O O . ARG B 1 103 ? 14.68 6.18 1.545 1 93.75 103 ARG B O 1
ATOM 1955 N N . PHE B 1 104 ? 13.164 6.812 3.111 1 95.31 104 PHE B N 1
ATOM 1956 C CA . PHE B 1 104 ? 12.078 6.234 2.338 1 95.31 104 PHE B CA 1
ATOM 1957 C C . PHE B 1 104 ? 11.188 7.328 1.752 1 95.31 104 PHE B C 1
ATOM 1959 O O . PHE B 1 104 ? 10.336 7.059 0.902 1 95.31 104 PHE B O 1
ATOM 1966 N N . PHE B 1 105 ? 11.469 8.562 2.123 1 95.62 105 PHE B N 1
ATOM 1967 C CA . PHE B 1 105 ? 10.547 9.617 1.731 1 95.62 105 PHE B CA 1
ATOM 1968 C C . PHE B 1 105 ? 10.375 9.656 0.217 1 95.62 105 PHE B C 1
ATOM 1970 O O . PHE B 1 105 ? 9.258 9.602 -0.287 1 95.62 105 PHE B O 1
ATOM 1977 N N . ASN B 1 106 ? 11.453 9.727 -0.525 1 93.62 106 ASN B N 1
ATOM 1978 C CA . ASN B 1 106 ? 11.383 9.82 -1.979 1 93.62 106 ASN B CA 1
ATOM 1979 C C . ASN B 1 106 ? 10.711 8.594 -2.588 1 93.62 106 ASN B C 1
ATOM 1981 O O . ASN B 1 106 ? 9.945 8.711 -3.549 1 93.62 106 ASN B O 1
ATOM 1985 N N . LYS B 1 107 ? 11.016 7.453 -2.018 1 94 107 LYS B N 1
ATOM 1986 C CA . LYS B 1 107 ? 10.391 6.223 -2.496 1 94 107 LYS B CA 1
ATOM 1987 C C . LYS B 1 107 ? 8.883 6.242 -2.26 1 94 107 LYS B C 1
ATOM 1989 O O . LYS B 1 107 ? 8.109 5.895 -3.148 1 94 107 LYS B O 1
ATOM 1994 N N . ALA B 1 108 ? 8.523 6.734 -1.111 1 96.5 108 ALA B N 1
ATOM 1995 C CA . ALA B 1 108 ? 7.102 6.824 -0.781 1 96.5 108 ALA B CA 1
ATOM 1996 C C . ALA B 1 108 ? 6.375 7.777 -1.726 1 96.5 108 ALA B C 1
ATOM 1998 O O . ALA B 1 108 ? 5.281 7.473 -2.207 1 96.5 108 ALA B O 1
ATOM 1999 N N . ILE B 1 109 ? 6.977 8.891 -2.041 1 95.5 109 ILE B N 1
ATOM 2000 C CA . ILE B 1 109 ? 6.387 9.883 -2.936 1 95.5 109 ILE B CA 1
ATOM 2001 C C . ILE B 1 109 ? 6.164 9.266 -4.312 1 95.5 109 ILE B C 1
ATOM 2003 O O . ILE B 1 109 ? 5.102 9.438 -4.918 1 95.5 109 ILE B O 1
ATOM 2007 N N . LYS B 1 110 ? 7.117 8.547 -4.793 1 93.62 110 LYS B N 1
ATOM 2008 C CA . LYS B 1 110 ? 7.012 7.938 -6.117 1 93.62 110 LYS B CA 1
ATOM 2009 C C . LYS B 1 110 ? 5.879 6.914 -6.16 1 93.62 110 LYS B C 1
ATOM 2011 O O . LYS B 1 110 ? 5.117 6.867 -7.125 1 93.62 110 LYS B O 1
ATOM 2016 N N . VAL B 1 111 ? 5.773 6.152 -5.105 1 96.25 111 VAL B N 1
ATOM 2017 C CA . VAL B 1 111 ? 4.746 5.121 -5.012 1 96.25 111 VAL B CA 1
ATOM 2018 C C . VAL B 1 111 ? 3.365 5.773 -4.961 1 96.25 111 VAL B C 1
ATOM 2020 O O . VAL B 1 111 ? 2.467 5.398 -5.719 1 96.25 111 VAL B O 1
ATOM 2023 N N . ILE B 1 112 ? 3.26 6.758 -4.184 1 96.5 112 ILE B N 1
ATOM 2024 C CA . ILE B 1 112 ? 1.975 7.398 -3.914 1 96.5 112 ILE B CA 1
ATOM 2025 C C . ILE B 1 112 ? 1.534 8.203 -5.133 1 96.5 112 ILE B C 1
ATOM 2027 O O . ILE B 1 112 ? 0.343 8.273 -5.445 1 96.5 112 ILE B O 1
ATOM 2031 N N . ARG B 1 113 ? 2.469 8.758 -5.836 1 93.5 113 ARG B N 1
ATOM 2032 C CA . ARG B 1 113 ? 2.156 9.5 -7.051 1 93.5 113 ARG B CA 1
ATOM 2033 C C . ARG B 1 113 ? 1.538 8.586 -8.109 1 93.5 113 ARG B C 1
ATOM 2035 O O . ARG B 1 113 ? 0.777 9.039 -8.961 1 93.5 113 ARG B O 1
ATOM 2042 N N . GLN B 1 114 ? 1.883 7.289 -7.973 1 91.69 114 GLN B N 1
ATOM 2043 C CA . GLN B 1 114 ? 1.357 6.316 -8.93 1 91.69 114 GLN B CA 1
ATOM 2044 C C . GLN B 1 114 ? -0.01 5.801 -8.492 1 91.69 114 GLN B C 1
ATOM 2046 O O . GLN B 1 114 ? -0.617 4.977 -9.18 1 91.69 114 GLN B O 1
ATOM 2051 N N . GLY B 1 115 ? -0.461 6.258 -7.332 1 93.12 115 GLY B N 1
ATOM 2052 C CA . GLY B 1 115 ? -1.788 5.887 -6.867 1 93.12 115 GLY B CA 1
ATOM 2053 C C . GLY B 1 115 ? -1.773 4.738 -5.875 1 93.12 115 GLY B C 1
ATOM 2054 O O . GLY B 1 115 ? -2.824 4.328 -5.379 1 93.12 115 GLY B O 1
ATOM 2055 N N . GLU B 1 116 ? -0.538 4.227 -5.598 1 96.19 116 GLU B N 1
ATOM 2056 C CA . GLU B 1 116 ? -0.396 3.133 -4.641 1 96.19 116 GLU B CA 1
ATOM 2057 C C . GLU B 1 116 ? -0.234 3.662 -3.217 1 96.19 116 GLU B C 1
ATOM 2059 O O . GLU B 1 116 ? -0.153 4.875 -3.006 1 96.19 116 GLU B O 1
ATOM 2064 N N . THR B 1 117 ? -0.271 2.736 -2.258 1 96.69 117 THR B N 1
ATOM 2065 C CA . THR B 1 117 ? -0.209 3.166 -0.865 1 96.69 117 THR B CA 1
ATOM 2066 C C . THR B 1 117 ? 1.139 2.803 -0.248 1 96.69 117 THR B C 1
ATOM 2068 O O . THR B 1 117 ? 1.822 1.896 -0.725 1 96.69 117 THR B O 1
ATOM 2071 N N . TRP B 1 118 ? 1.524 3.592 0.719 1 97.88 118 TRP B N 1
ATOM 2072 C CA . TRP B 1 118 ? 2.725 3.309 1.501 1 97.88 118 TRP B CA 1
ATOM 2073 C C . TRP B 1 118 ? 2.365 2.949 2.939 1 97.88 118 TRP B C 1
ATOM 2075 O O . TRP B 1 118 ? 2.471 3.785 3.84 1 97.88 118 TRP B O 1
ATOM 2085 N N . VAL B 1 119 ? 1.912 1.727 3.117 1 96.56 119 VAL B N 1
ATOM 2086 C CA . VAL B 1 119 ? 1.484 1.157 4.391 1 96.56 119 VAL B CA 1
ATOM 2087 C C . VAL B 1 119 ? 1.836 -0.327 4.438 1 96.56 119 VAL B C 1
ATOM 2089 O O . VAL B 1 119 ? 1.739 -1.027 3.428 1 96.56 119 VAL B O 1
ATOM 2092 N N . SER B 1 120 ? 2.189 -0.737 5.566 1 95.38 120 SER B N 1
ATOM 2093 C CA . SER B 1 120 ? 2.623 -2.125 5.691 1 95.38 120 SER B CA 1
ATOM 2094 C C . SER B 1 120 ? 1.452 -3.088 5.52 1 95.38 120 SER B C 1
ATOM 2096 O O . SER B 1 120 ? 0.302 -2.727 5.773 1 95.38 120 SER B O 1
ATOM 2098 N N . ARG B 1 121 ? 1.714 -4.262 5.176 1 92.69 121 ARG B N 1
ATOM 2099 C CA . ARG B 1 121 ? 0.71 -5.316 5.062 1 92.69 121 ARG B CA 1
ATOM 2100 C C . ARG B 1 121 ? 0.03 -5.57 6.406 1 92.69 121 ARG B C 1
ATOM 2102 O O . ARG B 1 121 ? -1.172 -5.84 6.457 1 92.69 121 ARG B O 1
ATOM 2109 N N . ARG B 1 122 ? 0.83 -5.496 7.418 1 92.25 122 ARG B N 1
ATOM 2110 C CA . ARG B 1 122 ? 0.299 -5.719 8.758 1 92.25 122 ARG B CA 1
ATOM 2111 C C . ARG B 1 122 ? -0.85 -4.762 9.055 1 92.25 122 ARG B C 1
ATOM 2113 O O . ARG B 1 122 ? -1.888 -5.172 9.578 1 92.25 122 ARG B O 1
ATOM 2120 N N . ILE B 1 123 ? -0.695 -3.551 8.703 1 93.81 123 ILE B N 1
ATOM 2121 C CA . ILE B 1 123 ? -1.708 -2.531 8.953 1 93.81 123 ILE B CA 1
ATOM 2122 C C . ILE B 1 123 ? -2.973 -2.854 8.164 1 93.81 123 ILE B C 1
ATOM 2124 O O . ILE B 1 123 ? -4.086 -2.754 8.688 1 93.81 123 ILE B O 1
ATOM 2128 N N . ILE B 1 124 ? -2.834 -3.281 6.949 1 92.12 124 ILE B N 1
ATOM 2129 C CA . ILE B 1 124 ? -3.973 -3.619 6.102 1 92.12 124 ILE B CA 1
ATOM 2130 C C . ILE B 1 124 ? -4.734 -4.797 6.703 1 92.12 124 ILE B C 1
ATOM 2132 O O . ILE B 1 124 ? -5.965 -4.777 6.773 1 92.12 124 ILE B O 1
ATOM 2136 N N . SER B 1 125 ? -3.969 -5.746 7.129 1 88.62 125 SER B N 1
ATOM 2137 C CA . SER B 1 125 ? -4.566 -6.934 7.727 1 88.62 125 SER B CA 1
ATOM 2138 C C . SER B 1 125 ? -5.336 -6.586 9 1 88.62 125 SER B C 1
ATOM 2140 O O . SER B 1 125 ? -6.449 -7.074 9.211 1 88.62 125 SER B O 1
ATOM 2142 N N . LEU B 1 126 ? -4.777 -5.73 9.766 1 90.44 126 LEU B N 1
ATOM 2143 C CA . LEU B 1 126 ? -5.41 -5.328 11.016 1 90.44 126 LEU B CA 1
ATOM 2144 C C . LEU B 1 126 ? -6.664 -4.5 10.75 1 90.44 126 LEU B C 1
ATOM 2146 O O . LEU B 1 126 ? -7.656 -4.621 11.469 1 90.44 126 LEU B O 1
ATOM 2150 N N . MET B 1 127 ? -6.512 -3.705 9.766 1 88.81 127 MET B N 1
ATOM 2151 C CA . MET B 1 127 ? -7.672 -2.91 9.367 1 88.81 127 MET B CA 1
ATOM 2152 C C . MET B 1 127 ? -8.859 -3.809 9.031 1 88.81 127 MET B C 1
ATOM 2154 O O . MET B 1 127 ? -9.992 -3.523 9.422 1 88.81 127 MET B O 1
ATOM 2158 N N . LEU B 1 128 ? -8.594 -4.891 8.43 1 82.62 128 LEU B N 1
ATOM 2159 C CA . LEU B 1 128 ? -9.609 -5.852 8.008 1 82.62 128 LEU B CA 1
ATOM 2160 C C . LEU B 1 128 ? -10.211 -6.562 9.211 1 82.62 128 LEU B C 1
ATOM 2162 O O . LEU B 1 128 ? -11.422 -6.801 9.258 1 82.62 128 LEU B O 1
ATOM 2166 N N . GLU B 1 129 ? -9.383 -6.895 10.164 1 81.06 129 GLU B N 1
ATOM 2167 C CA . GLU B 1 129 ? -9.82 -7.594 11.367 1 81.06 129 GLU B CA 1
ATOM 2168 C C . GLU B 1 129 ? -10.688 -6.691 12.242 1 81.06 129 GLU B C 1
ATOM 2170 O O . GLU B 1 129 ? -11.664 -7.148 12.836 1 81.06 129 GLU B O 1
ATOM 2175 N N . LYS B 1 130 ? -10.242 -5.496 12.383 1 74.88 130 LYS B N 1
ATOM 2176 C CA . LYS B 1 130 ? -10.961 -4.52 13.195 1 74.88 130 LYS B CA 1
ATOM 2177 C C . LYS B 1 130 ? -12.383 -4.32 12.688 1 74.88 130 LYS B C 1
ATOM 2179 O O . LYS B 1 130 ? -13.312 -4.152 13.484 1 74.88 130 LYS B O 1
ATOM 2184 N N . PHE B 1 131 ? -12.555 -4.422 11.469 1 70.56 131 PHE B N 1
ATOM 2185 C CA . PHE B 1 131 ? -13.867 -4.102 10.93 1 70.56 131 PHE B CA 1
ATOM 2186 C C . PHE B 1 131 ? -14.727 -5.355 10.82 1 70.56 131 PHE B C 1
ATOM 2188 O O . PHE B 1 131 ? -15.961 -5.273 10.836 1 70.56 131 PHE B O 1
ATOM 2195 N N . GLN B 1 132 ? -14.086 -6.566 10.648 1 64.69 132 GLN B N 1
ATOM 2196 C CA . GLN B 1 132 ? -14.836 -7.816 10.648 1 64.69 132 GLN B CA 1
ATOM 2197 C C . GLN B 1 132 ? -15.406 -8.125 12.031 1 64.69 132 GLN B C 1
ATOM 2199 O O . GLN B 1 132 ? -16.469 -8.734 12.148 1 64.69 132 GLN B O 1
ATOM 2204 N N . HIS B 1 133 ? -14.648 -7.875 13.102 1 63.84 133 HIS B N 1
ATOM 2205 C CA . HIS B 1 133 ? -15.094 -8.164 14.461 1 63.84 133 HIS B CA 1
ATOM 2206 C C . HIS B 1 133 ? -15.195 -6.895 15.289 1 63.84 133 HIS B C 1
ATOM 2208 O O . HIS B 1 133 ? -14.383 -6.668 16.188 1 63.84 133 HIS B O 1
ATOM 2214 N N . PRO B 1 134 ? -16.141 -6.062 14.945 1 53.19 134 PRO B N 1
ATOM 2215 C CA . PRO B 1 134 ? -16.172 -4.824 15.727 1 53.19 134 PRO B CA 1
ATOM 2216 C C . PRO B 1 134 ? -16.188 -5.074 17.234 1 53.19 134 PRO B C 1
ATOM 2218 O O . PRO B 1 134 ? -15.742 -4.223 18 1 53.19 134 PRO B O 1
ATOM 2221 N N . GLU B 1 135 ? -16.688 -6.098 17.656 1 53.78 135 GLU B N 1
ATOM 2222 C CA . GLU B 1 135 ? -16.766 -6.387 19.078 1 53.78 135 GLU B CA 1
ATOM 2223 C C . GLU B 1 135 ? -15.43 -6.879 19.625 1 53.78 135 GLU B C 1
ATOM 2225 O O . GLU B 1 135 ? -15.219 -6.898 20.828 1 53.78 135 GLU B O 1
ATOM 2230 N N . LYS B 1 136 ? -14.703 -7.629 18.812 1 47.72 136 LYS B N 1
ATOM 2231 C CA . LYS B 1 136 ? -13.531 -8.242 19.438 1 47.72 136 LYS B CA 1
ATOM 2232 C C . LYS B 1 136 ? -12.367 -7.25 19.516 1 47.72 136 LYS B C 1
ATOM 2234 O O . LYS B 1 136 ? -11.992 -6.652 18.5 1 47.72 136 LYS B O 1
ATOM 2239 N N . LYS B 1 137 ? -12.094 -6.648 20.703 1 43.53 137 LYS B N 1
ATOM 2240 C CA . LYS B 1 137 ? -10.898 -5.879 21.047 1 43.53 137 LYS B CA 1
ATOM 2241 C C . LYS B 1 137 ? -9.648 -6.488 20.406 1 43.53 137 LYS B C 1
ATOM 2243 O O . LYS B 1 137 ? -9.25 -7.598 20.766 1 43.53 137 LYS B O 1
ATOM 2248 N N . VAL B 1 138 ? -9.336 -6.363 19.141 1 44.75 138 VAL B N 1
ATOM 2249 C CA . VAL B 1 138 ? -8.094 -6.867 18.562 1 44.75 138 VAL B CA 1
ATOM 2250 C C . VAL B 1 138 ? -6.918 -6.477 19.453 1 44.75 138 VAL B C 1
ATOM 2252 O O . VAL B 1 138 ? -6.723 -5.297 19.75 1 44.75 138 VAL B O 1
ATOM 2255 N N . GLN B 1 139 ? -6.277 -7.344 20.359 1 38.5 139 GLN B N 1
ATOM 2256 C CA . GLN B 1 139 ? -5.105 -7.113 21.203 1 38.5 139 GLN B CA 1
ATOM 2257 C C . GLN B 1 139 ? -3.914 -6.66 20.359 1 38.5 139 GLN B C 1
ATOM 2259 O O . GLN B 1 139 ? -3.4 -7.422 19.531 1 38.5 139 GLN B O 1
ATOM 2264 N N . PHE B 1 140 ? -3.703 -5.488 20.156 1 40.28 140 PHE B N 1
ATOM 2265 C CA . PHE B 1 140 ? -2.482 -4.91 19.609 1 40.28 140 PHE B CA 1
ATOM 2266 C C . PHE B 1 140 ? -1.286 -5.223 20.5 1 40.28 140 PHE B C 1
ATOM 2268 O O . PHE B 1 140 ? -1.216 -4.762 21.641 1 40.28 140 PHE B O 1
ATOM 2275 N N . GLY B 1 141 ? -0.861 -6.445 20.703 1 34.03 141 GLY B N 1
ATOM 2276 C CA . GLY B 1 141 ? 0.307 -6.688 21.547 1 34.03 141 GLY B CA 1
ATOM 2277 C C . GLY B 1 141 ? 1.608 -6.285 20.875 1 34.03 141 GLY B C 1
ATOM 2278 O O . GLY B 1 141 ? 1.688 -6.223 19.641 1 34.03 141 GLY B O 1
#

Nearest PDB structures (foldseek):
  5hev-assembly1_A  TM=7.743E-01  e=2.545E-08  Enterococcus faecium SD3B-2
 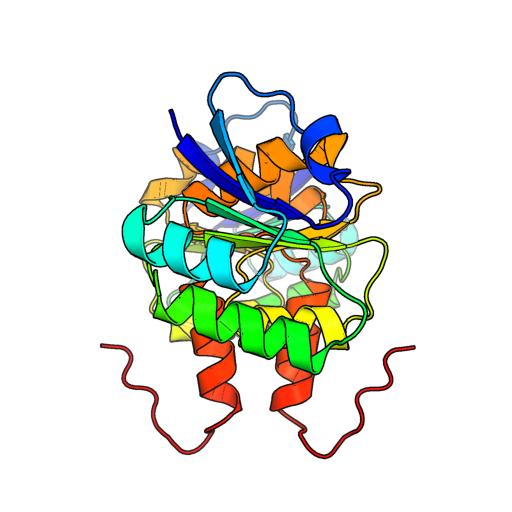 7ve6-assembly1_B  TM=8.489E-01  e=3.543E-07  Staphylococcus aureus subsp. aureus Mu50
  3cz5-assembly2_B  TM=8.126E-01  e=5.252E-06  Aurantimonas manganoxydans SI85-9A1
  8tef-assembly1_B  TM=6.553E-01  e=3.974E-04  Flavobacterium johnsoniae UW101
  8tef-assembly2_C  TM=6.550E-01  e=5.107E-04  Flavobacterium johnsoniae UW101

Radius of gyration: 19.42 Å; Cα contacts (8 Å, |Δi|>4): 474; chains: 2; bounding box: 45×57×42 Å